Protein AF-A0A235F8M3-F1 (afdb_monomer_lite)

Foldseek 3Di:
DDDPVVVVVVVVVVVVPPPDDDDDDDDDVPVVVVVVVVVVVVVCCVDPVVVVVVVVCCVDPVNVVVVVPPCVVVVVVCCPCCVDPNNVVVVVVQCVPPVSVVVVCVVCVVVVVVVVVVLCVPPVSVVVVVVVCPPVVNVVVVVVVCVDPVNVVVVVVVVVVVCVDPVNVVVVVVVVVVVVVVVVVVVCVVVVPDDDDDDDDDDDDDDDD

pLDDT: mean 77.64, std 19.06, range [32.28, 97.44]

Sequence (209 aa):
MKKPWMLFLLFCSLLLSSSGCAQKEAQGSSQMDYEATKKMLVDILKTEDGKKAMMEVLSDEKMKQQLLMDSDVIKKTIEEQMLTEKGKKFWTELFKDPKFAAAYAKSMKKEHEKLMKDLMKDPDYQAAVMKIMQNPKMGEKLLELVNSQPVRKEMKKVMLETFESPIVKAQISEMLKKAAHEEIDEAVSKKGGGGGGEEQKAQESSTTQ

Organism: NCBI:txid2021314

InterPro domains:
  IPR041262 Spore germination GerD, central core domain [PF17898] (67-180)

Secondary structure (DSSP, 8-state):
---SHHHHHHHHHHHTTS--S-----SSHHHHHHHHHHHHHHHHHHSHHHHHHHHHHHHSHHHHHHHTT-HHHHHHHHHHHHHSHHHHHHHHHHTTSHHHHHHHHHHHHHHHHHHHHHHTT-HHHHHHHHHHHTSHHHHHHHHHHHTSHHHHHHHHHHHHHHHHSHHHHHHHHHHHHHHHHHHHHHHHHHHSSSS--------------

Radius of gyration: 61.31 Å; chains: 1; bounding box: 108×86×197 Å

Structure (mmCIF, N/CA/C/O backbone):
data_AF-A0A235F8M3-F1
#
_entry.id   AF-A0A235F8M3-F1
#
loop_
_atom_site.group_PDB
_atom_site.id
_atom_site.type_symbol
_atom_site.label_atom_id
_atom_site.label_alt_id
_atom_site.label_comp_id
_atom_site.label_asym_id
_atom_site.label_entity_id
_atom_site.label_seq_id
_atom_site.pdbx_PDB_ins_code
_atom_site.Cartn_x
_atom_site.Cartn_y
_atom_site.Cartn_z
_atom_site.occupancy
_atom_site.B_iso_or_equiv
_atom_site.auth_seq_id
_atom_site.auth_comp_id
_atom_site.auth_asym_id
_atom_site.auth_atom_id
_atom_site.pdbx_PDB_model_num
ATOM 1 N N . MET A 1 1 ? 29.570 26.310 -121.428 1.00 45.41 1 MET A N 1
ATOM 2 C CA . MET A 1 1 ? 30.922 25.846 -121.039 1.00 45.41 1 MET A CA 1
ATOM 3 C C . MET A 1 1 ? 30.856 25.422 -119.568 1.00 45.41 1 MET A C 1
ATOM 5 O O . MET A 1 1 ? 30.998 26.251 -118.693 1.00 45.41 1 MET A O 1
ATOM 9 N N . LYS A 1 2 ? 30.164 24.323 -119.244 1.00 52.81 2 LYS A N 1
ATOM 10 C CA . LYS A 1 2 ? 30.671 22.948 -119.041 1.00 52.81 2 LYS A CA 1
ATOM 11 C C . LYS A 1 2 ? 31.864 22.858 -118.060 1.00 52.81 2 LYS A C 1
ATOM 13 O O . LYS A 1 2 ? 32.990 23.092 -118.470 1.00 52.81 2 LYS A O 1
ATOM 18 N N . LYS A 1 3 ? 31.559 22.355 -116.847 1.00 63.03 3 LYS A N 1
ATOM 19 C CA . LYS A 1 3 ? 32.423 21.644 -115.868 1.00 63.03 3 LYS A CA 1
ATOM 20 C C . LYS A 1 3 ? 33.157 22.435 -114.752 1.00 63.03 3 LYS A C 1
ATOM 22 O O . LYS A 1 3 ? 34.375 22.351 -114.675 1.00 63.03 3 LYS A O 1
ATOM 27 N N . PRO A 1 4 ? 32.433 23.012 -113.771 1.00 55.31 4 PRO A N 1
ATOM 28 C CA . PRO A 1 4 ? 32.943 23.121 -112.392 1.00 55.31 4 PRO A CA 1
ATOM 29 C C . PRO A 1 4 ? 32.329 22.073 -111.436 1.00 55.31 4 PRO A C 1
ATOM 31 O O . PRO A 1 4 ? 32.954 21.682 -110.456 1.00 55.31 4 PRO A O 1
ATOM 34 N N . TRP A 1 5 ? 31.147 21.529 -111.761 1.00 59.38 5 TRP A N 1
ATOM 35 C CA . TRP A 1 5 ? 30.428 20.556 -110.917 1.00 59.38 5 TRP A CA 1
ATOM 36 C C . TRP A 1 5 ? 31.159 19.208 -110.780 1.00 59.38 5 TRP A C 1
ATOM 38 O O . TRP A 1 5 ? 31.116 18.565 -109.738 1.00 59.38 5 TRP A O 1
ATOM 48 N N . MET A 1 6 ? 31.883 18.786 -111.821 1.00 63.03 6 MET A N 1
ATOM 49 C CA . MET A 1 6 ? 32.589 17.497 -111.835 1.00 63.03 6 MET A CA 1
ATOM 50 C C . MET A 1 6 ? 33.888 17.521 -111.005 1.00 63.03 6 MET A C 1
ATOM 52 O O . MET A 1 6 ? 34.336 16.473 -110.556 1.00 63.03 6 MET A O 1
ATOM 56 N N . LEU A 1 7 ? 34.460 18.709 -110.757 1.00 63.22 7 LEU A N 1
ATOM 57 C CA . LEU A 1 7 ? 35.649 18.885 -109.913 1.00 63.22 7 LEU A CA 1
ATOM 58 C C . LEU A 1 7 ? 35.284 18.937 -108.419 1.00 63.22 7 LEU A C 1
ATOM 60 O O . LEU A 1 7 ? 36.017 18.412 -107.587 1.00 63.22 7 LEU A O 1
ATOM 64 N N . PHE A 1 8 ? 34.115 19.495 -108.087 1.00 66.06 8 PHE A N 1
ATOM 65 C CA . PHE A 1 8 ? 33.596 19.535 -106.715 1.00 66.06 8 PHE A CA 1
ATOM 66 C C . PHE A 1 8 ? 33.196 18.138 -106.202 1.00 66.06 8 PHE A C 1
ATOM 68 O O . PHE A 1 8 ? 33.447 17.794 -105.050 1.00 66.06 8 PHE A O 1
ATOM 75 N N . LEU A 1 9 ? 32.662 17.287 -107.085 1.00 64.75 9 LEU A N 1
ATOM 76 C CA . LEU A 1 9 ? 32.263 15.913 -106.754 1.00 64.75 9 LEU A CA 1
ATOM 77 C C . LEU A 1 9 ? 33.476 14.983 -106.537 1.00 64.75 9 LEU A C 1
ATOM 79 O O . LEU A 1 9 ? 33.433 14.094 -105.690 1.00 64.75 9 LEU A O 1
ATOM 83 N N . LEU A 1 10 ? 34.589 15.238 -107.235 1.00 67.12 10 LEU A N 1
ATOM 84 C CA . LEU A 1 10 ? 35.848 14.506 -107.056 1.00 67.12 10 LEU A CA 1
ATOM 85 C C . LEU A 1 10 ? 36.598 14.936 -105.779 1.00 67.12 10 LEU A C 1
ATOM 87 O O . LEU A 1 10 ? 37.241 14.111 -105.137 1.00 67.12 10 LEU A O 1
ATOM 91 N N . PHE A 1 11 ? 36.455 16.200 -105.363 1.00 69.00 11 PHE A N 1
ATOM 92 C CA . PHE A 1 11 ? 37.028 16.719 -104.115 1.00 69.00 11 PHE A CA 1
ATOM 93 C C . PHE A 1 11 ? 36.266 16.232 -102.865 1.00 69.00 11 PHE A C 1
ATOM 95 O O . PHE A 1 11 ? 36.889 15.867 -101.870 1.00 69.00 11 PHE A O 1
ATOM 102 N N . CYS A 1 12 ? 34.932 16.109 -102.931 1.00 62.94 12 CYS A N 1
ATOM 103 C CA . CYS A 1 12 ? 34.134 15.496 -101.858 1.00 62.94 12 CYS A CA 1
ATOM 104 C C . CYS A 1 12 ? 34.414 13.995 -101.670 1.00 62.94 12 CYS A C 1
ATOM 106 O O . CYS A 1 12 ? 34.367 13.510 -100.542 1.00 62.94 12 CYS A O 1
ATOM 108 N N . SER A 1 13 ? 34.746 13.260 -102.738 1.00 61.53 13 SER A N 1
ATOM 109 C CA . SER A 1 13 ? 35.100 11.837 -102.627 1.00 61.53 13 SER A CA 1
ATOM 110 C C . SER A 1 13 ? 36.476 11.609 -101.991 1.00 61.53 13 SER A C 1
ATOM 112 O O . SER A 1 13 ? 36.699 10.545 -101.421 1.00 61.53 13 SER A O 1
ATOM 114 N N . LEU A 1 14 ? 37.387 12.586 -102.064 1.00 58.88 14 LEU A N 1
ATOM 115 C CA . LEU A 1 14 ? 38.734 12.488 -101.491 1.00 58.88 14 LEU A CA 1
ATOM 116 C C . LEU A 1 14 ? 38.753 12.799 -99.980 1.00 58.88 14 LEU A C 1
ATOM 118 O O . LEU A 1 14 ? 39.591 12.272 -99.255 1.00 58.88 14 LEU A O 1
ATOM 122 N N . LEU A 1 15 ? 37.793 13.596 -99.493 1.00 58.59 15 LEU A N 1
ATOM 123 C CA . LEU A 1 15 ? 37.638 13.937 -98.070 1.00 58.59 15 LEU A CA 1
ATOM 124 C C . LEU A 1 15 ? 36.986 12.817 -97.236 1.00 58.59 15 LEU A C 1
ATOM 126 O O . LEU A 1 15 ? 37.167 12.785 -96.022 1.00 58.59 15 LEU A O 1
ATOM 130 N N . LEU A 1 16 ? 36.267 11.874 -97.861 1.00 58.03 16 LEU A N 1
ATOM 131 C CA . LEU A 1 16 ? 35.655 10.732 -97.160 1.00 58.03 16 LEU A CA 1
ATOM 132 C C . LEU A 1 16 ? 36.633 9.575 -96.881 1.00 58.03 16 LEU A C 1
ATOM 134 O O . LEU A 1 16 ? 36.331 8.709 -96.065 1.00 58.03 16 LEU A O 1
ATOM 138 N N . SER A 1 17 ? 37.803 9.542 -97.526 1.00 52.88 17 SER A N 1
ATOM 139 C CA . SER A 1 17 ? 38.769 8.439 -97.388 1.00 52.88 17 SER A CA 1
ATOM 140 C C . SER A 1 17 ? 39.835 8.659 -96.306 1.00 52.88 17 SER A C 1
ATOM 142 O O . SER A 1 17 ? 40.639 7.760 -96.070 1.00 52.88 17 SER A O 1
ATOM 144 N N . SER A 1 18 ? 39.850 9.812 -95.622 1.00 47.03 18 SER A N 1
ATOM 145 C CA . SER A 1 18 ? 40.831 10.129 -94.566 1.00 47.03 18 SER A CA 1
ATOM 146 C C . SER A 1 18 ? 40.314 9.977 -93.128 1.00 47.03 18 SER A C 1
ATOM 148 O O . SER A 1 18 ? 41.052 10.261 -92.190 1.00 47.03 18 SER A O 1
ATOM 150 N N . SER A 1 19 ? 39.091 9.481 -92.918 1.00 50.84 19 SER A N 1
ATOM 151 C CA . SER A 1 19 ? 38.598 9.058 -91.594 1.00 50.84 19 SER A CA 1
ATOM 152 C C . SER A 1 19 ? 38.672 7.538 -91.448 1.00 50.84 19 SER A C 1
ATOM 154 O O . SER A 1 19 ? 37.679 6.861 -91.205 1.00 50.84 19 SER A O 1
ATOM 156 N N . GLY A 1 20 ? 39.875 6.994 -91.624 1.00 45.06 20 GLY A N 1
ATOM 157 C CA . GLY A 1 20 ? 40.207 5.632 -91.228 1.00 45.06 20 GLY A CA 1
ATOM 158 C C . GLY A 1 20 ? 40.880 5.638 -89.862 1.00 45.06 20 GLY A C 1
ATOM 159 O O . GLY A 1 20 ? 42.085 5.849 -89.784 1.00 45.06 20 GLY A O 1
ATOM 160 N N . CYS A 1 21 ? 40.123 5.376 -88.795 1.00 44.78 21 CYS A N 1
ATOM 161 C CA . CYS A 1 21 ? 40.673 4.764 -87.587 1.00 44.78 21 CYS A CA 1
ATOM 162 C C . CYS A 1 21 ? 39.578 3.980 -86.843 1.00 44.78 21 CYS A C 1
ATOM 164 O O . CYS A 1 21 ? 38.618 4.556 -86.345 1.00 44.78 21 CYS A O 1
ATOM 166 N N . ALA A 1 22 ? 39.760 2.656 -86.812 1.00 39.69 22 ALA A N 1
ATOM 167 C CA . ALA A 1 22 ? 39.106 1.660 -85.959 1.00 39.69 22 ALA A CA 1
ATOM 168 C C . ALA A 1 22 ? 37.576 1.475 -86.070 1.00 39.69 22 ALA A C 1
ATOM 170 O O . ALA A 1 22 ? 36.813 1.831 -85.180 1.00 39.69 22 ALA A O 1
ATOM 171 N N . GLN A 1 23 ? 37.146 0.738 -87.099 1.00 47.50 23 GLN A 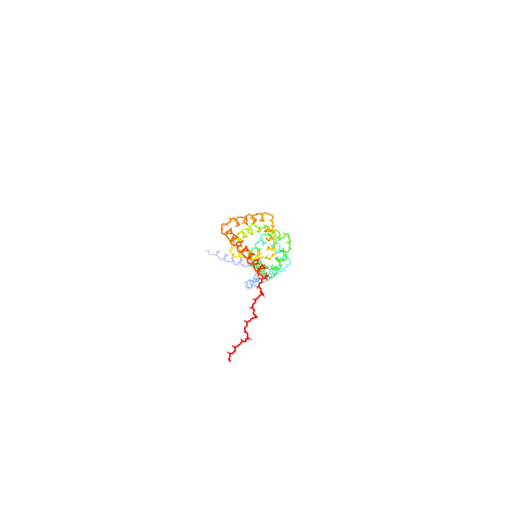N 1
ATOM 172 C CA . GLN A 1 23 ? 35.937 -0.086 -87.014 1.00 47.50 23 GLN A CA 1
ATOM 173 C C . GLN A 1 23 ? 36.329 -1.482 -86.507 1.00 47.50 23 GLN A C 1
ATOM 175 O O . GLN A 1 23 ? 36.675 -2.370 -87.286 1.00 47.50 23 GLN A O 1
ATOM 180 N N . LYS A 1 24 ? 36.291 -1.665 -85.187 1.00 45.06 24 LYS A N 1
ATOM 181 C CA . LYS A 1 24 ? 36.107 -2.970 -84.547 1.00 45.06 24 LYS A CA 1
ATOM 182 C C . LYS A 1 24 ? 35.302 -2.749 -83.269 1.00 45.06 24 LYS A C 1
ATOM 184 O O . LYS A 1 24 ? 35.704 -1.961 -82.426 1.00 45.06 24 LYS A O 1
ATOM 189 N N . GLU A 1 25 ? 34.192 -3.477 -83.186 1.00 43.03 25 GLU A N 1
ATOM 190 C CA . GLU A 1 25 ? 33.317 -3.646 -82.018 1.00 43.03 25 GLU A CA 1
ATOM 191 C C . GLU A 1 25 ? 32.296 -2.534 -81.747 1.00 43.03 25 GLU A C 1
ATOM 193 O O . GLU A 1 25 ? 32.458 -1.671 -80.896 1.00 43.03 25 GLU A O 1
ATOM 198 N N . ALA A 1 26 ? 31.162 -2.628 -82.441 1.00 45.12 26 ALA A N 1
ATOM 199 C CA . ALA A 1 26 ? 29.919 -1.981 -82.030 1.00 45.12 26 ALA A CA 1
ATOM 200 C C . ALA A 1 26 ? 28.712 -2.858 -82.398 1.00 45.12 26 ALA A C 1
ATOM 202 O O . ALA A 1 26 ? 27.829 -2.433 -83.132 1.00 45.12 26 ALA A O 1
ATOM 203 N N . GLN A 1 27 ? 28.692 -4.112 -81.929 1.00 42.16 27 GLN A N 1
ATOM 204 C CA . GLN A 1 27 ? 27.459 -4.909 -81.862 1.00 42.16 27 GLN A CA 1
ATOM 205 C C . GLN A 1 27 ? 27.661 -6.129 -80.941 1.00 42.16 27 GLN A C 1
ATOM 207 O O . GLN A 1 27 ? 27.929 -7.232 -81.402 1.00 42.16 27 GLN A O 1
ATOM 212 N N . GLY A 1 28 ? 27.602 -5.920 -79.618 1.00 47.53 28 GLY A N 1
ATOM 213 C CA . GLY A 1 28 ? 27.651 -7.014 -78.628 1.00 47.53 28 GLY A CA 1
ATOM 214 C C . GLY A 1 28 ? 28.206 -6.675 -77.236 1.00 47.53 28 GLY A C 1
ATOM 215 O O . GLY A 1 28 ? 28.056 -7.478 -76.320 1.00 47.53 28 GLY A O 1
ATOM 216 N N . SER A 1 29 ? 28.817 -5.503 -77.038 1.00 47.03 29 SER A N 1
ATOM 217 C CA . SER A 1 29 ? 29.552 -5.167 -75.804 1.00 47.03 29 SER A CA 1
ATOM 218 C C . SER A 1 29 ? 28.694 -4.623 -74.656 1.00 47.03 29 SER A C 1
ATOM 220 O O . SER A 1 29 ? 29.033 -4.836 -73.499 1.00 47.03 29 SER A O 1
ATOM 222 N N . SER A 1 30 ? 27.531 -4.020 -74.917 1.00 52.62 30 SER A N 1
ATOM 223 C CA . SER A 1 30 ? 26.757 -3.333 -73.865 1.00 52.62 30 SER A CA 1
ATOM 224 C C . SER A 1 30 ? 26.219 -4.250 -72.757 1.00 52.62 30 SER A C 1
ATOM 226 O O . SER A 1 30 ? 25.999 -3.793 -71.639 1.00 52.62 30 SER A O 1
ATOM 228 N N . GLN A 1 31 ? 26.007 -5.540 -73.040 1.00 51.50 31 GLN A N 1
ATOM 229 C CA . GLN A 1 31 ? 25.495 -6.505 -72.058 1.00 51.50 31 GLN A CA 1
ATOM 230 C C . GLN A 1 31 ? 26.616 -7.263 -71.326 1.00 51.50 31 GLN A C 1
ATOM 232 O O . GLN A 1 31 ? 26.459 -7.582 -70.148 1.00 51.50 31 GLN A O 1
ATOM 237 N N . MET A 1 32 ? 27.768 -7.484 -71.976 1.00 56.66 32 MET A N 1
ATOM 238 C CA . MET A 1 32 ? 28.971 -8.009 -71.310 1.00 56.66 32 MET A CA 1
ATOM 239 C C . MET A 1 32 ? 29.613 -6.962 -70.395 1.00 56.66 32 MET A C 1
ATOM 241 O O . MET A 1 32 ? 30.023 -7.302 -69.286 1.00 56.66 32 MET A O 1
ATOM 245 N N . ASP A 1 33 ? 29.618 -5.692 -70.804 1.00 65.69 33 ASP A N 1
ATOM 246 C CA . ASP A 1 33 ? 30.128 -4.592 -69.985 1.00 65.69 33 ASP A CA 1
ATOM 247 C C . ASP A 1 33 ? 29.238 -4.328 -68.771 1.00 65.69 33 ASP A C 1
ATOM 249 O O . ASP A 1 33 ? 29.746 -3.988 -67.705 1.00 65.69 33 ASP A O 1
ATOM 253 N N . TYR A 1 34 ? 27.923 -4.544 -68.876 1.00 77.25 34 TYR A N 1
ATOM 254 C CA . TYR A 1 34 ? 27.016 -4.379 -67.741 1.00 77.25 34 TYR A CA 1
ATOM 255 C C . TYR A 1 34 ? 27.247 -5.437 -66.655 1.00 77.25 34 TYR A C 1
ATOM 257 O O . TYR A 1 34 ? 27.365 -5.093 -65.481 1.00 77.25 34 TYR A O 1
ATOM 265 N N . GLU A 1 35 ? 27.371 -6.715 -67.027 1.00 79.56 35 GLU A N 1
ATOM 266 C CA . GLU A 1 35 ? 27.657 -7.788 -66.063 1.00 79.56 35 GLU A CA 1
ATOM 267 C C . GLU A 1 35 ? 29.079 -7.682 -65.486 1.00 79.56 35 GLU A C 1
ATOM 269 O O . GLU A 1 35 ? 29.272 -7.881 -64.285 1.00 79.56 35 GLU A O 1
ATOM 274 N N . ALA A 1 36 ? 30.069 -7.285 -66.294 1.00 82.69 36 ALA A N 1
ATOM 275 C CA . ALA A 1 36 ? 31.421 -7.005 -65.812 1.00 82.69 36 ALA A CA 1
ATOM 276 C C . ALA A 1 36 ? 31.453 -5.807 -64.845 1.00 82.69 36 ALA A C 1
ATOM 278 O O . ALA A 1 36 ? 32.055 -5.893 -63.774 1.00 82.69 36 ALA A O 1
ATOM 279 N N . THR A 1 37 ? 30.743 -4.723 -65.168 1.00 82.81 37 THR A N 1
ATOM 280 C CA . THR A 1 37 ? 30.622 -3.533 -64.310 1.00 82.81 37 THR A CA 1
ATOM 281 C C . THR A 1 37 ? 29.872 -3.855 -63.021 1.00 82.81 37 THR A C 1
ATOM 283 O O . THR A 1 37 ? 30.303 -3.463 -61.941 1.00 82.81 37 THR A O 1
ATOM 286 N N . LYS A 1 38 ? 28.791 -4.637 -63.090 1.00 87.94 38 LYS A N 1
ATOM 287 C CA . LYS A 1 38 ? 28.046 -5.110 -61.917 1.00 87.94 38 LYS A CA 1
ATOM 288 C C . LYS A 1 38 ? 28.921 -5.963 -61.007 1.00 87.94 38 LYS A C 1
ATOM 290 O O . LYS A 1 38 ? 28.908 -5.765 -59.795 1.00 87.94 38 LYS A O 1
ATOM 295 N N . LYS A 1 39 ? 29.699 -6.887 -61.575 1.00 85.81 39 LYS A N 1
ATOM 296 C CA . LYS A 1 39 ? 30.640 -7.715 -60.815 1.00 85.81 39 LYS A CA 1
ATOM 297 C C . LYS A 1 39 ? 31.722 -6.859 -60.157 1.00 85.81 39 LYS A C 1
ATOM 299 O O . LYS A 1 39 ? 31.952 -7.011 -58.965 1.00 85.81 39 LYS A O 1
ATOM 304 N N . MET A 1 40 ? 32.286 -5.898 -60.888 1.00 85.19 40 MET A N 1
ATOM 305 C CA . MET A 1 40 ? 33.246 -4.933 -60.347 1.00 85.19 40 MET A CA 1
ATOM 306 C C . MET A 1 40 ? 32.645 -4.104 -59.200 1.00 85.19 40 MET A C 1
ATOM 308 O O . MET A 1 40 ? 33.280 -3.971 -58.160 1.00 85.19 40 MET A O 1
ATOM 312 N N . LEU A 1 41 ? 31.414 -3.597 -59.335 1.00 84.12 41 LEU A N 1
ATOM 313 C CA . LEU A 1 41 ? 30.725 -2.857 -58.269 1.00 84.12 41 LEU A CA 1
ATOM 314 C C . LEU A 1 41 ? 30.473 -3.729 -57.033 1.00 84.12 41 LEU A C 1
ATOM 316 O O . LEU A 1 41 ? 30.696 -3.286 -55.910 1.00 84.12 41 LEU A O 1
ATOM 320 N N . VAL A 1 42 ? 30.026 -4.972 -57.224 1.00 86.38 42 VAL A N 1
ATOM 321 C CA . VAL A 1 42 ? 29.813 -5.923 -56.122 1.00 86.38 42 VAL A CA 1
ATOM 322 C C . VAL A 1 42 ? 31.130 -6.261 -55.427 1.00 86.38 42 VAL A C 1
ATOM 324 O O . VAL A 1 42 ? 31.156 -6.373 -54.202 1.00 86.38 42 VAL A O 1
ATOM 327 N N . ASP A 1 43 ? 32.218 -6.399 -56.181 1.00 89.56 43 ASP A N 1
ATOM 328 C CA . ASP A 1 43 ? 33.538 -6.674 -55.625 1.00 89.56 43 ASP A CA 1
ATOM 329 C C . ASP A 1 43 ? 34.074 -5.455 -54.855 1.00 89.56 43 ASP A C 1
ATOM 331 O O . ASP A 1 43 ? 34.555 -5.635 -53.740 1.00 89.56 43 ASP A O 1
ATOM 335 N N . ILE A 1 44 ? 33.878 -4.222 -55.352 1.00 85.06 44 ILE A N 1
ATOM 336 C CA . ILE A 1 44 ? 34.190 -2.967 -54.633 1.00 85.06 44 ILE A CA 1
ATOM 337 C C . ILE A 1 44 ? 33.388 -2.850 -53.332 1.00 85.06 44 ILE A C 1
ATOM 339 O O . ILE A 1 44 ? 33.949 -2.480 -52.308 1.00 85.06 44 ILE A O 1
ATOM 343 N N . LEU A 1 45 ? 32.099 -3.201 -53.323 1.00 84.69 45 LEU A N 1
ATOM 344 C CA . LEU A 1 45 ? 31.302 -3.196 -52.088 1.00 84.69 45 LEU A CA 1
ATOM 345 C C . LEU A 1 45 ? 31.781 -4.246 -51.073 1.00 84.69 45 LEU A C 1
ATOM 347 O O . LEU A 1 45 ? 31.619 -4.063 -49.867 1.00 84.69 45 LEU A O 1
ATOM 351 N N . LYS A 1 46 ? 32.368 -5.350 -51.545 1.00 88.06 46 LYS A N 1
ATOM 352 C CA . LYS A 1 46 ? 32.908 -6.420 -50.695 1.00 88.06 46 LYS A CA 1
ATOM 353 C C . LYS A 1 46 ? 34.339 -6.169 -50.224 1.00 88.06 46 LYS A C 1
ATOM 355 O O . LYS A 1 46 ? 34.760 -6.849 -49.283 1.00 88.06 46 LYS A O 1
ATOM 360 N N . THR A 1 47 ? 35.085 -5.255 -50.848 1.00 92.94 47 THR A N 1
ATOM 361 C CA . THR A 1 47 ? 36.442 -4.924 -50.400 1.00 92.94 47 THR A CA 1
ATOM 362 C C . THR A 1 47 ? 36.421 -4.244 -49.034 1.00 92.94 47 THR A C 1
ATOM 364 O O . THR A 1 47 ? 35.408 -3.709 -48.579 1.00 92.94 47 THR A O 1
ATOM 367 N N . GLU A 1 48 ? 37.569 -4.263 -48.361 1.00 87.38 48 GLU A N 1
ATOM 368 C CA . GLU A 1 48 ? 37.731 -3.614 -47.060 1.00 87.38 48 GLU A CA 1
ATOM 369 C C . GLU A 1 48 ? 37.482 -2.104 -47.131 1.00 87.38 48 GLU A C 1
ATOM 371 O O . GLU A 1 48 ? 36.924 -1.536 -46.195 1.00 87.38 48 GLU A O 1
ATOM 376 N N . ASP A 1 49 ? 37.807 -1.463 -48.254 1.00 84.94 49 ASP A N 1
ATOM 377 C CA . ASP A 1 49 ? 37.542 -0.038 -48.454 1.00 84.94 49 ASP A CA 1
ATOM 378 C C . ASP A 1 49 ? 36.048 0.237 -48.666 1.00 84.94 49 ASP A C 1
ATOM 380 O O . ASP A 1 49 ? 35.520 1.184 -48.085 1.00 84.94 49 ASP A O 1
ATOM 384 N N . GLY A 1 50 ? 35.332 -0.629 -49.397 1.00 84.56 50 GLY A N 1
ATOM 385 C CA . GLY A 1 50 ? 33.872 -0.556 -49.518 1.00 84.56 50 GLY A CA 1
ATOM 386 C C . GLY A 1 50 ? 33.168 -0.719 -48.170 1.00 84.56 50 GLY A C 1
ATOM 387 O O . GLY A 1 50 ? 32.314 0.092 -47.810 1.00 84.56 50 GLY A O 1
ATOM 388 N N . LYS A 1 51 ? 33.583 -1.708 -47.366 1.00 87.94 51 LYS A N 1
ATOM 389 C CA . LYS A 1 51 ? 33.065 -1.898 -46.001 1.00 87.94 51 LYS A CA 1
ATOM 390 C C . LYS A 1 51 ? 33.363 -0.702 -45.099 1.00 87.94 51 LYS A C 1
ATOM 392 O O . LYS A 1 51 ? 32.473 -0.275 -44.369 1.00 87.94 51 LYS A O 1
ATOM 397 N N . LYS A 1 52 ? 34.580 -0.147 -45.147 1.00 87.88 52 LYS A N 1
ATOM 398 C CA . LYS A 1 52 ? 34.963 1.040 -44.363 1.00 87.88 52 LYS A CA 1
ATOM 399 C C . LYS A 1 52 ? 34.151 2.267 -44.756 1.00 87.88 52 LYS A C 1
ATOM 401 O O . LYS A 1 52 ? 33.616 2.923 -43.871 1.00 87.88 52 LYS A O 1
ATOM 406 N N . ALA A 1 53 ? 33.990 2.528 -46.051 1.00 84.88 53 ALA A N 1
ATOM 407 C CA . ALA A 1 53 ? 33.178 3.637 -46.542 1.00 84.88 53 ALA A CA 1
ATOM 408 C C . ALA A 1 53 ? 31.710 3.493 -46.106 1.00 84.88 53 ALA A C 1
ATOM 410 O O . ALA A 1 53 ? 31.097 4.456 -45.651 1.00 84.88 53 ALA A O 1
ATOM 411 N N . MET A 1 54 ? 31.149 2.278 -46.157 1.00 83.19 54 MET A N 1
ATOM 412 C CA . MET A 1 54 ? 29.806 2.024 -45.627 1.00 83.19 54 MET A CA 1
ATOM 413 C C . MET A 1 54 ? 29.733 2.204 -44.107 1.00 83.19 54 MET A C 1
ATOM 415 O O . MET A 1 54 ? 28.766 2.777 -43.618 1.00 83.19 54 MET A O 1
ATOM 419 N N . MET A 1 55 ? 30.738 1.752 -43.351 1.00 81.75 55 MET A N 1
ATOM 420 C CA . MET A 1 55 ? 30.807 1.973 -41.903 1.00 81.75 55 MET A CA 1
ATOM 421 C C . MET A 1 55 ? 30.920 3.455 -41.547 1.00 81.75 55 MET A C 1
ATOM 423 O O . MET A 1 55 ? 30.334 3.867 -40.554 1.00 81.75 55 MET A O 1
ATOM 427 N N . GLU A 1 56 ? 31.632 4.254 -42.337 1.00 84.31 56 GLU A N 1
ATOM 428 C CA . GLU A 1 56 ? 31.765 5.700 -42.148 1.00 84.31 56 GLU A CA 1
ATOM 429 C C . GLU A 1 56 ? 30.432 6.414 -42.401 1.00 84.31 56 GLU A C 1
ATOM 431 O O . GLU A 1 56 ? 29.970 7.179 -41.556 1.00 84.31 56 GLU A O 1
ATOM 436 N N . VAL A 1 57 ? 29.739 6.060 -43.487 1.00 83.38 57 VAL A N 1
ATOM 437 C CA . VAL A 1 57 ? 28.395 6.576 -43.789 1.00 83.38 57 VAL A CA 1
ATOM 438 C C . VAL A 1 57 ? 27.372 6.138 -42.738 1.00 83.38 57 VAL A C 1
ATOM 440 O O . VAL A 1 57 ? 26.567 6.948 -42.298 1.00 83.38 57 VAL A O 1
ATOM 443 N N . LEU A 1 58 ? 27.410 4.883 -42.279 1.00 79.00 58 LEU A N 1
ATOM 444 C CA . LEU A 1 58 ? 26.565 4.399 -41.178 1.00 79.00 58 LEU A CA 1
ATOM 445 C C . LEU A 1 58 ? 26.977 4.969 -39.817 1.00 79.00 58 LEU A C 1
ATOM 447 O O . LEU A 1 58 ? 26.214 4.871 -38.858 1.00 79.00 58 LEU A O 1
ATOM 451 N N . SER A 1 59 ? 28.183 5.525 -39.701 1.00 82.44 59 SER A N 1
ATOM 452 C CA . SER A 1 59 ? 28.654 6.179 -38.483 1.00 82.44 59 SER A CA 1
ATOM 453 C C . SER A 1 59 ? 28.176 7.620 -38.370 1.00 82.44 59 SER A C 1
ATOM 455 O O . SER A 1 59 ? 28.137 8.128 -37.245 1.00 82.44 59 SER A O 1
ATOM 457 N N . ASP A 1 60 ? 27.767 8.230 -39.484 1.00 88.38 60 ASP A N 1
ATOM 458 C CA . ASP A 1 60 ? 27.149 9.550 -39.523 1.00 88.38 60 ASP A CA 1
ATOM 459 C C . ASP A 1 60 ? 25.850 9.578 -38.700 1.00 88.38 60 ASP A C 1
ATOM 461 O O . ASP A 1 60 ? 24.993 8.696 -38.803 1.00 88.38 60 ASP A O 1
ATOM 465 N N . GLU A 1 61 ? 25.700 10.601 -37.858 1.00 77.00 61 GLU A N 1
ATOM 466 C CA . GLU A 1 61 ? 24.564 10.728 -36.941 1.00 77.00 61 GLU A CA 1
ATOM 467 C C . GLU A 1 61 ? 23.215 10.788 -37.663 1.00 77.00 61 GLU A C 1
ATOM 469 O O . GLU A 1 61 ? 22.242 10.207 -37.178 1.00 77.00 61 GLU A O 1
ATOM 474 N N . LYS A 1 62 ? 23.139 11.435 -38.834 1.00 77.00 62 LYS A N 1
ATOM 475 C CA . LYS A 1 62 ? 21.883 11.536 -39.590 1.00 77.00 62 LYS A CA 1
ATOM 476 C C . LYS A 1 62 ? 21.496 10.188 -40.183 1.00 77.00 62 LYS A C 1
ATOM 478 O O . LYS A 1 62 ? 20.322 9.824 -40.166 1.00 77.00 62 LYS A O 1
ATOM 483 N N . MET A 1 63 ? 22.479 9.423 -40.655 1.00 77.88 63 MET A N 1
ATOM 484 C CA . MET A 1 63 ? 22.251 8.072 -41.169 1.00 77.88 63 MET A CA 1
ATOM 485 C C . MET A 1 63 ? 21.874 7.090 -40.058 1.00 77.88 63 MET A C 1
ATOM 487 O O . MET A 1 63 ? 20.942 6.305 -40.238 1.00 77.88 63 MET A O 1
ATOM 491 N N . LYS A 1 64 ? 22.522 7.171 -38.887 1.00 75.12 64 LYS A N 1
ATOM 492 C CA . LYS A 1 64 ? 22.123 6.402 -37.696 1.00 75.12 64 LYS A CA 1
ATOM 493 C C . LYS A 1 64 ? 20.693 6.709 -37.293 1.00 75.12 64 LYS A C 1
ATOM 495 O O . LYS A 1 64 ? 19.930 5.782 -37.064 1.00 75.12 64 LYS A O 1
ATOM 500 N N . GLN A 1 65 ? 20.318 7.984 -37.229 1.00 73.56 65 GLN A N 1
ATOM 501 C CA . GLN A 1 65 ? 18.955 8.379 -36.884 1.00 73.56 65 GLN A CA 1
ATOM 502 C C . GLN A 1 65 ? 17.940 7.829 -37.888 1.00 73.56 65 GLN A C 1
ATOM 504 O O . GLN A 1 65 ? 16.957 7.239 -37.464 1.00 73.56 65 GLN A O 1
ATOM 509 N N . GLN A 1 66 ? 18.197 7.928 -39.195 1.00 71.56 66 GLN A N 1
ATOM 510 C CA . GLN A 1 66 ? 17.296 7.399 -40.225 1.00 71.56 66 GLN A CA 1
ATOM 511 C C . GLN A 1 66 ? 17.145 5.867 -40.150 1.00 71.56 66 GLN A C 1
ATOM 513 O O . GLN A 1 66 ? 16.045 5.351 -40.321 1.00 71.56 66 GLN A O 1
ATOM 518 N N . LEU A 1 67 ? 18.227 5.136 -39.857 1.00 71.69 67 LEU A N 1
ATOM 519 C CA . LEU A 1 67 ? 18.204 3.676 -39.702 1.00 71.69 67 LEU A CA 1
ATOM 520 C C . LEU A 1 67 ? 17.521 3.239 -38.394 1.00 71.69 67 LEU A C 1
ATOM 522 O O . LEU A 1 67 ? 16.776 2.265 -38.372 1.00 71.69 67 LEU A O 1
ATOM 526 N N . LEU A 1 68 ? 17.747 3.984 -37.308 1.00 69.81 68 LEU A N 1
ATOM 527 C CA . LEU A 1 68 ? 17.088 3.801 -36.010 1.00 69.81 68 LEU A CA 1
ATOM 528 C C . LEU A 1 68 ? 15.634 4.301 -36.002 1.00 69.81 68 LEU A C 1
ATOM 530 O O . LEU A 1 68 ? 14.955 4.177 -34.990 1.00 69.81 68 LEU A O 1
ATOM 534 N N . MET A 1 69 ? 15.148 4.892 -37.090 1.00 64.81 69 MET A N 1
ATOM 535 C CA . MET A 1 69 ? 13.751 5.304 -37.243 1.00 64.81 69 MET A CA 1
ATOM 536 C C . MET A 1 69 ? 12.902 4.240 -37.941 1.00 64.81 69 MET A C 1
ATOM 538 O O . MET A 1 69 ? 11.710 4.473 -38.132 1.00 64.81 69 MET A O 1
ATOM 542 N N . ASP A 1 70 ? 13.468 3.072 -38.281 1.00 70.56 70 ASP A N 1
ATOM 543 C CA . ASP A 1 70 ? 12.685 1.913 -38.721 1.00 70.56 70 ASP A CA 1
ATOM 544 C C . ASP A 1 70 ? 11.863 1.372 -37.532 1.00 70.56 70 ASP A C 1
ATOM 546 O O . ASP A 1 70 ? 12.265 0.482 -36.769 1.00 70.56 70 ASP A O 1
ATOM 550 N N . SER A 1 71 ? 10.728 2.037 -37.302 1.00 63.44 71 SER A N 1
ATOM 551 C CA . SER A 1 71 ? 9.935 1.960 -36.078 1.00 63.44 71 SER A CA 1
ATOM 552 C C . SER A 1 71 ? 9.365 0.576 -35.842 1.00 63.44 71 SER A C 1
ATOM 554 O O . SER A 1 71 ? 9.169 0.197 -34.692 1.00 63.44 71 SER A O 1
ATOM 556 N N . ASP A 1 72 ? 9.114 -0.182 -36.905 1.00 75.94 72 ASP A N 1
ATOM 557 C CA . ASP A 1 72 ? 8.436 -1.469 -36.814 1.00 75.94 72 ASP A CA 1
ATOM 558 C C . ASP A 1 72 ? 9.370 -2.552 -36.278 1.00 75.94 72 ASP A C 1
ATOM 560 O O . ASP A 1 72 ? 8.980 -3.323 -35.400 1.00 75.94 72 ASP A O 1
ATOM 564 N N . VAL A 1 73 ? 10.632 -2.567 -36.717 1.00 79.94 73 VAL A N 1
ATOM 565 C CA . VAL A 1 73 ? 11.640 -3.503 -36.198 1.00 79.94 73 VAL A CA 1
ATOM 566 C C . VAL A 1 73 ? 11.977 -3.174 -34.747 1.00 79.94 73 VAL A C 1
ATOM 568 O O . VAL A 1 73 ? 12.055 -4.079 -33.915 1.00 79.94 73 VAL A O 1
ATOM 571 N N . ILE A 1 74 ? 12.122 -1.890 -34.406 1.00 77.12 74 ILE A N 1
ATOM 572 C CA . ILE A 1 74 ? 12.425 -1.463 -33.032 1.00 77.12 74 ILE A CA 1
ATOM 573 C C . ILE A 1 74 ? 11.247 -1.734 -32.105 1.00 77.12 74 ILE A C 1
ATOM 575 O O . ILE A 1 74 ? 11.438 -2.318 -31.041 1.00 77.12 74 ILE A O 1
ATOM 579 N N . LYS A 1 75 ? 10.026 -1.375 -32.510 1.00 76.88 75 LYS A N 1
ATOM 580 C CA . LYS A 1 75 ? 8.814 -1.634 -31.732 1.00 76.88 75 LYS A CA 1
ATOM 581 C C . LYS A 1 75 ? 8.628 -3.126 -31.498 1.00 76.88 75 LYS A C 1
ATOM 583 O O . LYS A 1 75 ? 8.467 -3.530 -30.352 1.00 76.88 75 LYS A O 1
ATOM 588 N N . LYS A 1 76 ? 8.749 -3.944 -32.547 1.00 81.62 76 LYS A N 1
ATOM 589 C CA . LYS A 1 76 ? 8.656 -5.403 -32.437 1.00 81.62 76 LYS A CA 1
ATOM 590 C C . LYS A 1 76 ? 9.750 -5.974 -31.537 1.00 81.62 76 LYS A C 1
ATOM 592 O O . LYS A 1 76 ? 9.462 -6.812 -30.694 1.00 81.62 76 LYS A O 1
ATOM 597 N N . THR A 1 77 ? 10.980 -5.474 -31.641 1.00 81.38 77 THR A N 1
ATOM 598 C CA . THR A 1 77 ? 12.088 -5.913 -30.778 1.00 81.38 77 THR A CA 1
ATOM 599 C C . THR A 1 77 ? 11.853 -5.528 -29.319 1.00 81.38 77 THR A C 1
ATOM 601 O O . THR A 1 77 ? 12.100 -6.339 -28.432 1.00 81.38 77 THR A O 1
ATOM 604 N N . ILE A 1 78 ? 11.359 -4.319 -29.041 1.00 77.19 78 ILE A N 1
ATOM 605 C CA . ILE A 1 78 ? 11.024 -3.887 -27.679 1.00 77.19 78 ILE A CA 1
ATOM 606 C C . ILE A 1 78 ? 9.874 -4.736 -27.139 1.00 77.19 78 ILE A C 1
ATOM 608 O O . ILE A 1 78 ? 9.997 -5.288 -26.052 1.00 77.19 78 ILE A O 1
ATOM 612 N N . GLU A 1 79 ? 8.789 -4.901 -27.893 1.00 73.81 79 GLU A N 1
ATOM 613 C CA . GLU A 1 79 ? 7.654 -5.737 -27.494 1.00 73.81 79 GLU A CA 1
ATOM 614 C C . GLU A 1 79 ? 8.101 -7.177 -27.212 1.00 73.81 79 GLU A C 1
ATOM 616 O O . GLU A 1 79 ? 7.805 -7.714 -26.147 1.00 73.81 79 GLU A O 1
ATOM 621 N N . GLU A 1 80 ? 8.902 -7.784 -28.087 1.00 78.19 80 GLU A N 1
ATOM 622 C CA . GLU A 1 80 ? 9.427 -9.134 -27.888 1.00 78.19 80 GLU A CA 1
ATOM 623 C C . GLU A 1 80 ? 10.376 -9.212 -26.683 1.00 78.19 80 GLU A C 1
ATOM 625 O O . GLU A 1 80 ? 10.230 -10.087 -25.831 1.00 78.19 80 GLU A O 1
ATOM 630 N N . GLN A 1 81 ? 11.331 -8.295 -26.529 1.00 81.19 81 GLN A N 1
ATOM 631 C CA . GLN A 1 81 ? 12.258 -8.345 -25.392 1.00 81.19 81 GLN A CA 1
ATOM 632 C C . GLN A 1 81 ? 11.569 -8.040 -24.059 1.00 81.19 81 GLN A C 1
ATOM 634 O O . GLN A 1 81 ? 11.952 -8.611 -23.042 1.00 81.19 81 GLN A O 1
ATOM 639 N N . MET A 1 82 ? 10.541 -7.190 -24.047 1.00 76.62 82 MET A N 1
ATOM 640 C CA . MET A 1 82 ? 9.837 -6.797 -22.827 1.00 76.62 82 MET A CA 1
ATOM 641 C C . MET A 1 82 ? 8.728 -7.771 -22.418 1.00 76.62 82 MET A C 1
ATOM 643 O O . MET A 1 82 ? 8.515 -7.959 -21.220 1.00 76.62 82 MET A O 1
ATOM 647 N N . LEU A 1 83 ? 8.045 -8.406 -23.377 1.00 79.75 83 LEU A N 1
ATOM 648 C CA . LEU A 1 83 ? 6.940 -9.340 -23.115 1.00 79.75 83 LEU A CA 1
ATOM 649 C C . LEU A 1 83 ? 7.392 -10.802 -23.002 1.00 79.75 83 LEU A C 1
ATOM 651 O O . LEU A 1 83 ? 6.636 -11.647 -22.518 1.00 79.75 83 LEU A O 1
ATOM 655 N N . THR A 1 84 ? 8.621 -11.122 -23.412 1.00 86.00 84 THR A N 1
ATOM 656 C CA . THR A 1 84 ? 9.185 -12.464 -23.218 1.00 86.00 84 THR A CA 1
ATOM 657 C C . THR A 1 84 ? 9.584 -12.723 -21.767 1.00 86.00 84 THR A C 1
ATOM 659 O O . THR A 1 84 ? 9.746 -11.823 -20.941 1.00 86.00 84 THR A O 1
ATOM 662 N N . GLU A 1 85 ? 9.835 -13.994 -21.458 1.00 84.56 85 GLU A N 1
ATOM 663 C CA . GLU A 1 85 ? 10.395 -14.421 -20.172 1.00 84.56 85 GLU A CA 1
ATOM 664 C C . GLU A 1 85 ? 11.714 -13.712 -19.821 1.00 84.56 85 GLU A C 1
ATOM 666 O O . GLU A 1 85 ? 12.017 -13.514 -18.645 1.00 84.56 85 GLU A O 1
ATOM 671 N N . LYS A 1 86 ? 12.492 -13.277 -20.823 1.00 83.00 86 LYS A N 1
ATOM 672 C CA . LYS A 1 86 ? 13.697 -12.465 -20.600 1.00 83.00 86 LYS A CA 1
ATOM 673 C C . LYS A 1 86 ? 13.348 -11.085 -20.039 1.00 83.00 86 LYS A C 1
ATOM 675 O O . LYS A 1 86 ? 13.964 -10.680 -19.058 1.00 83.00 86 LYS A O 1
ATOM 680 N N . GLY A 1 87 ? 12.334 -10.415 -20.585 1.00 84.81 87 GLY A N 1
ATOM 681 C CA . GLY A 1 87 ? 11.819 -9.142 -20.074 1.00 84.81 87 GLY A CA 1
ATOM 682 C C . GLY A 1 87 ? 11.246 -9.256 -18.665 1.00 84.81 87 GLY A C 1
ATOM 683 O O . GLY A 1 87 ? 11.582 -8.454 -17.795 1.00 84.81 87 GLY A O 1
ATOM 684 N N . LYS A 1 88 ? 10.460 -10.306 -18.389 1.00 87.25 88 LYS A N 1
ATOM 685 C CA . LYS A 1 88 ? 9.961 -10.584 -17.028 1.00 87.25 88 LYS A CA 1
ATOM 686 C C . LYS A 1 88 ? 11.103 -10.767 -16.030 1.00 87.25 88 LYS A C 1
ATOM 688 O O . LYS A 1 88 ? 11.063 -10.187 -14.944 1.00 87.25 88 LYS A O 1
ATOM 693 N N . LYS A 1 89 ? 12.135 -11.537 -16.395 1.00 90.62 89 LYS A N 1
ATOM 694 C CA . LYS A 1 89 ? 13.339 -11.711 -15.567 1.00 90.62 89 LYS A CA 1
ATOM 695 C C . LYS A 1 89 ? 14.083 -10.394 -15.373 1.00 90.62 89 LYS A C 1
ATOM 697 O O . LYS A 1 89 ? 14.435 -10.084 -14.242 1.00 90.62 89 LYS A O 1
ATOM 702 N N . PHE A 1 90 ? 14.259 -9.605 -16.432 1.00 89.44 90 PHE A N 1
ATOM 703 C CA . PHE A 1 90 ? 14.885 -8.284 -16.355 1.00 89.44 90 PHE A CA 1
ATOM 704 C C . PHE A 1 90 ? 14.172 -7.383 -15.343 1.00 89.44 90 PHE A C 1
ATOM 706 O O . PHE A 1 90 ? 14.811 -6.884 -14.422 1.00 89.44 90 PHE A O 1
ATOM 713 N N . TRP A 1 91 ? 12.846 -7.244 -15.449 1.00 90.06 91 TRP A N 1
ATOM 714 C CA . TRP A 1 91 ? 12.065 -6.468 -14.485 1.00 90.06 91 TRP A CA 1
ATOM 715 C C . TRP A 1 91 ? 12.156 -7.041 -13.076 1.00 90.06 91 TRP A C 1
ATOM 717 O O . TRP A 1 91 ? 12.347 -6.288 -12.129 1.00 90.06 91 TRP A O 1
ATOM 727 N N . THR A 1 92 ? 12.062 -8.361 -12.927 1.00 90.75 92 THR A N 1
ATOM 728 C CA . THR A 1 92 ? 12.146 -9.015 -11.615 1.00 90.75 92 THR A CA 1
ATOM 729 C C . THR A 1 92 ? 13.480 -8.729 -10.929 1.00 90.75 92 THR A C 1
ATOM 731 O O . THR A 1 92 ? 13.488 -8.410 -9.745 1.00 90.75 92 THR A O 1
ATOM 734 N N . GLU A 1 93 ? 14.603 -8.805 -11.649 1.00 93.31 93 GLU A N 1
ATOM 735 C CA . GLU A 1 93 ? 15.916 -8.454 -11.098 1.00 93.31 93 GLU A CA 1
ATOM 736 C C . GLU A 1 93 ? 16.039 -6.950 -10.828 1.00 93.31 93 GLU A C 1
ATOM 738 O O . GLU A 1 93 ? 16.550 -6.551 -9.785 1.00 93.31 93 GLU A O 1
ATOM 743 N N . LEU A 1 94 ? 15.513 -6.105 -11.715 1.00 92.44 94 LEU A N 1
ATOM 744 C CA . LEU A 1 94 ? 15.577 -4.654 -11.560 1.00 92.44 94 LEU A CA 1
ATOM 745 C C . LEU A 1 94 ? 14.759 -4.160 -10.354 1.00 92.44 94 LEU A C 1
ATOM 747 O O . LEU A 1 94 ? 15.203 -3.280 -9.624 1.00 92.44 94 LEU A O 1
ATOM 751 N N . PHE A 1 95 ? 13.602 -4.768 -10.082 1.00 93.94 95 PHE A N 1
ATOM 752 C CA . PHE A 1 95 ? 12.793 -4.468 -8.895 1.00 93.94 95 PHE A CA 1
ATOM 753 C C . PHE A 1 95 ? 13.433 -4.935 -7.579 1.00 93.94 95 PHE A C 1
ATOM 755 O O . PHE A 1 95 ? 13.013 -4.470 -6.518 1.00 93.94 95 PHE A O 1
ATOM 762 N N . LYS A 1 96 ? 14.456 -5.803 -7.614 1.00 95.25 96 LYS A N 1
ATOM 763 C CA . LYS A 1 96 ? 15.255 -6.130 -6.421 1.00 95.25 96 LYS A CA 1
ATOM 764 C C . LYS A 1 96 ? 16.249 -5.028 -6.063 1.00 95.25 96 LYS A C 1
ATOM 766 O O . LYS A 1 96 ? 16.680 -4.989 -4.914 1.00 95.25 96 LYS A O 1
ATOM 771 N N . ASP A 1 97 ? 16.614 -4.143 -6.997 1.00 96.25 97 ASP A N 1
ATOM 772 C CA . ASP A 1 97 ? 17.451 -2.982 -6.686 1.00 96.25 97 ASP A CA 1
ATOM 773 C C . ASP A 1 97 ? 16.636 -1.958 -5.871 1.00 96.25 97 ASP A C 1
ATOM 775 O O . ASP A 1 97 ? 15.683 -1.364 -6.393 1.00 96.25 97 ASP A O 1
ATOM 779 N N . PRO A 1 98 ? 17.015 -1.678 -4.608 1.00 94.06 98 PRO A N 1
ATOM 780 C CA . PRO A 1 98 ? 16.301 -0.724 -3.768 1.00 94.06 98 PRO A CA 1
ATOM 781 C C . PRO A 1 98 ? 16.272 0.692 -4.347 1.00 94.06 98 PRO A C 1
ATOM 783 O O . PRO A 1 98 ? 15.308 1.421 -4.115 1.00 94.06 98 PRO A O 1
ATOM 786 N N . LYS A 1 99 ? 17.304 1.110 -5.094 1.00 94.88 99 LYS A N 1
ATOM 787 C CA . LYS A 1 99 ? 17.340 2.450 -5.701 1.00 94.88 99 LYS A CA 1
ATOM 788 C C . LYS A 1 99 ? 16.297 2.566 -6.801 1.00 94.88 99 LYS A C 1
ATOM 790 O O . LYS A 1 99 ? 15.549 3.546 -6.827 1.00 94.88 99 LYS A O 1
ATOM 795 N N . PHE A 1 100 ? 16.228 1.555 -7.664 1.00 95.44 100 PHE A N 1
ATOM 796 C CA . PHE A 1 100 ? 15.227 1.484 -8.716 1.00 95.44 100 PHE A CA 1
ATOM 797 C C . PHE A 1 100 ? 13.814 1.392 -8.129 1.00 95.44 100 PHE A C 1
ATOM 799 O O . PHE A 1 100 ? 12.965 2.225 -8.445 1.00 95.44 100 PHE A O 1
ATOM 806 N N . ALA A 1 101 ? 13.579 0.452 -7.208 1.00 94.88 101 ALA A N 1
ATOM 807 C CA . ALA A 1 101 ? 12.281 0.272 -6.565 1.00 94.88 101 ALA A CA 1
ATOM 808 C C . ALA A 1 101 ? 11.818 1.542 -5.830 1.00 94.88 101 ALA A C 1
ATOM 810 O O . ALA A 1 101 ? 10.654 1.923 -5.931 1.00 94.88 101 ALA A O 1
ATOM 811 N N . ALA A 1 102 ? 12.723 2.249 -5.144 1.00 94.31 102 ALA A N 1
ATOM 812 C CA . ALA A 1 102 ? 12.398 3.506 -4.476 1.00 94.31 102 ALA A CA 1
ATOM 813 C C . ALA A 1 102 ? 12.072 4.631 -5.466 1.00 94.31 102 ALA A C 1
ATOM 815 O O . ALA A 1 102 ? 11.140 5.399 -5.225 1.00 94.31 102 ALA A O 1
ATOM 816 N N . ALA A 1 103 ? 12.818 4.754 -6.567 1.00 95.75 103 ALA A N 1
ATOM 817 C CA . ALA A 1 103 ? 12.530 5.742 -7.604 1.00 95.75 103 ALA A CA 1
ATOM 818 C C . ALA A 1 103 ? 11.172 5.468 -8.271 1.00 95.75 103 ALA A C 1
ATOM 820 O O . ALA A 1 103 ? 10.365 6.387 -8.412 1.00 95.75 103 ALA A O 1
ATOM 821 N N . TYR A 1 104 ? 10.890 4.202 -8.586 1.00 94.38 104 TYR A N 1
ATOM 822 C CA . TYR A 1 104 ? 9.614 3.758 -9.141 1.00 94.38 104 TYR A CA 1
ATOM 823 C C . TYR A 1 104 ? 8.446 3.985 -8.169 1.00 94.38 104 TYR A C 1
ATOM 825 O O . TYR A 1 104 ? 7.423 4.560 -8.527 1.00 94.38 104 TYR A O 1
ATOM 833 N N . ALA A 1 105 ? 8.598 3.614 -6.896 1.00 94.19 105 ALA A N 1
ATOM 834 C CA . ALA A 1 105 ? 7.570 3.860 -5.887 1.00 94.19 105 ALA A CA 1
ATOM 835 C C . ALA A 1 105 ? 7.309 5.365 -5.692 1.00 94.19 105 ALA A C 1
ATOM 837 O O . ALA A 1 105 ? 6.163 5.785 -5.534 1.00 94.19 105 ALA A O 1
ATOM 838 N N . LYS A 1 106 ? 8.359 6.198 -5.737 1.00 96.00 106 LYS A N 1
ATOM 839 C CA . LYS A 1 106 ? 8.229 7.659 -5.646 1.00 96.00 106 LYS A CA 1
ATOM 840 C C . LYS A 1 106 ? 7.484 8.248 -6.838 1.00 96.00 106 LYS A C 1
ATOM 842 O O . LYS A 1 106 ? 6.630 9.104 -6.618 1.00 96.00 106 LYS A O 1
ATOM 847 N N . SER A 1 107 ? 7.772 7.804 -8.063 1.00 96.31 107 SER A N 1
ATOM 848 C CA . SER A 1 107 ? 7.060 8.295 -9.249 1.00 96.31 107 SER A CA 1
ATOM 849 C C . SER A 1 107 ? 5.581 7.898 -9.224 1.00 96.31 107 SER A C 1
ATOM 851 O O . SER A 1 107 ? 4.725 8.701 -9.587 1.00 96.31 107 SER A O 1
ATOM 853 N N . MET A 1 108 ? 5.269 6.709 -8.700 1.00 95.06 108 MET A N 1
ATOM 854 C CA . MET A 1 108 ? 3.900 6.196 -8.603 1.00 95.06 108 MET A CA 1
ATOM 855 C C . MET A 1 108 ? 3.118 6.706 -7.387 1.00 95.06 108 MET A C 1
ATOM 857 O O . MET A 1 108 ? 1.910 6.491 -7.318 1.00 95.06 108 MET A O 1
ATOM 861 N N . LYS A 1 109 ? 3.758 7.396 -6.433 1.00 94.38 109 LYS A N 1
ATOM 862 C CA . LYS A 1 109 ? 3.156 7.751 -5.135 1.00 94.38 109 LYS A CA 1
ATOM 863 C C . LYS A 1 109 ? 1.792 8.431 -5.266 1.00 94.38 109 LYS A C 1
ATOM 865 O O . LYS A 1 109 ? 0.863 8.057 -4.560 1.00 94.38 109 LYS A O 1
ATOM 870 N N . LYS A 1 110 ? 1.672 9.420 -6.157 1.00 96.75 110 LYS A N 1
ATOM 871 C CA . LYS A 1 110 ? 0.447 10.219 -6.312 1.00 96.75 110 LYS A CA 1
ATOM 872 C C . LYS A 1 110 ? -0.726 9.377 -6.821 1.00 96.75 110 LYS A C 1
ATOM 874 O O . LYS A 1 110 ? -1.800 9.408 -6.227 1.00 96.75 110 LYS A O 1
ATOM 879 N N . GLU A 1 111 ? -0.510 8.616 -7.890 1.00 95.81 111 GLU A N 1
ATOM 880 C CA . GLU A 1 111 ? -1.550 7.757 -8.465 1.00 95.81 111 GLU A CA 1
ATOM 881 C C . GLU A 1 111 ? -1.871 6.578 -7.545 1.00 95.81 111 GLU A C 1
ATOM 883 O O . GLU A 1 111 ? -3.032 6.214 -7.393 1.00 95.81 111 GLU A O 1
ATOM 888 N N . HIS A 1 112 ? -0.868 6.033 -6.852 1.00 94.62 112 HIS A N 1
ATOM 889 C CA . HIS A 1 112 ? -1.075 4.977 -5.868 1.00 94.62 112 HIS A CA 1
ATOM 890 C C . HIS A 1 112 ? -1.891 5.463 -4.660 1.00 94.62 112 HIS A C 1
ATOM 892 O O . HIS A 1 112 ? -2.806 4.777 -4.220 1.00 94.62 112 HIS A O 1
ATOM 898 N N . GLU A 1 113 ? -1.621 6.667 -4.146 1.00 96.62 113 GLU A N 1
ATOM 899 C CA . GLU A 1 113 ? -2.418 7.272 -3.072 1.00 96.62 113 GLU A CA 1
ATOM 900 C C . GLU A 1 113 ? -3.866 7.509 -3.510 1.00 96.62 113 GLU A C 1
ATOM 902 O O . GLU A 1 113 ? -4.798 7.225 -2.756 1.00 96.62 113 GLU A O 1
ATOM 907 N N . LYS A 1 114 ? -4.060 8.007 -4.736 1.00 97.06 114 LYS A N 1
ATOM 908 C CA . LYS A 1 114 ? -5.390 8.199 -5.314 1.00 97.06 114 LYS A CA 1
ATOM 909 C C . LYS A 1 114 ? -6.136 6.869 -5.431 1.00 97.06 114 LYS A C 1
ATOM 911 O O . LYS A 1 114 ? -7.247 6.767 -4.923 1.00 97.06 114 LYS A O 1
ATOM 916 N N . LEU A 1 115 ? -5.493 5.846 -5.996 1.00 96.50 115 LEU A N 1
ATOM 917 C CA . LEU A 1 115 ? -6.046 4.497 -6.096 1.00 96.50 115 LEU A CA 1
ATOM 918 C C . LEU A 1 115 ? -6.459 3.961 -4.723 1.00 96.50 115 LEU A C 1
ATOM 920 O O . LEU A 1 115 ? -7.579 3.494 -4.569 1.00 96.50 115 LEU A O 1
ATOM 924 N N . MET A 1 116 ? -5.594 4.072 -3.712 1.00 94.56 116 MET A N 1
ATOM 925 C CA . MET A 1 116 ? -5.912 3.614 -2.357 1.00 94.56 116 MET A CA 1
ATOM 926 C C . MET A 1 116 ? -7.098 4.372 -1.747 1.00 94.56 116 MET A C 1
ATOM 928 O O . MET A 1 116 ? -7.946 3.768 -1.094 1.00 94.56 116 MET A O 1
ATOM 932 N N . LYS A 1 117 ? -7.200 5.688 -1.972 1.00 95.88 117 LYS A N 1
ATOM 933 C CA . LYS A 1 117 ? -8.343 6.501 -1.520 1.00 95.88 117 LYS A CA 1
ATOM 934 C C . LYS A 1 117 ? -9.648 6.127 -2.205 1.00 95.88 117 LYS A C 1
ATOM 936 O O . LYS A 1 117 ? -10.695 6.165 -1.561 1.00 95.88 117 LYS A O 1
ATOM 941 N N . ASP A 1 118 ? -9.585 5.790 -3.483 1.00 96.38 118 ASP A N 1
ATOM 942 C CA . ASP A 1 118 ? -10.755 5.378 -4.245 1.00 96.38 118 ASP A CA 1
ATOM 943 C C . ASP A 1 118 ? -11.175 3.949 -3.865 1.00 96.38 118 ASP A C 1
ATOM 945 O O . ASP A 1 118 ? -12.351 3.728 -3.592 1.00 96.38 118 ASP A O 1
ATOM 949 N N . LEU A 1 119 ? -1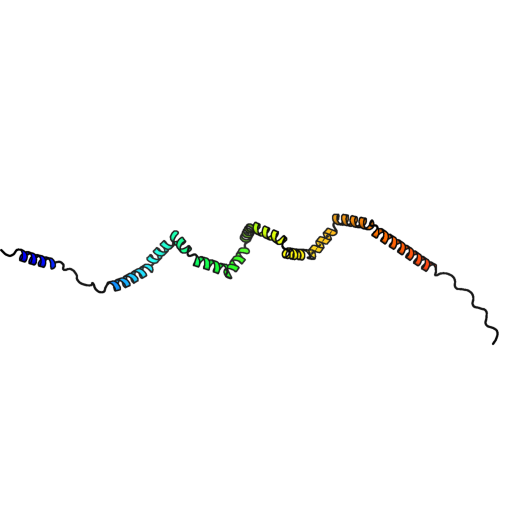0.223 3.025 -3.683 1.00 95.81 119 LEU A N 1
ATOM 950 C CA . LEU A 1 119 ? -10.477 1.677 -3.159 1.00 95.81 119 LEU A CA 1
ATOM 951 C C . LEU A 1 119 ? -11.083 1.698 -1.753 1.00 95.81 119 LEU A C 1
ATOM 953 O O . LEU A 1 119 ? -11.957 0.902 -1.454 1.00 95.81 119 LEU A O 1
ATOM 957 N N . MET A 1 120 ? -10.716 2.639 -0.881 1.00 93.25 120 MET A N 1
ATOM 958 C CA . MET A 1 120 ? -11.375 2.758 0.430 1.00 93.25 120 MET A CA 1
ATOM 959 C C . MET A 1 120 ? -12.882 3.040 0.345 1.00 93.25 120 MET A C 1
ATOM 961 O O . MET A 1 120 ? -13.585 2.829 1.331 1.00 93.25 120 MET A O 1
ATOM 965 N N . LYS A 1 121 ? -13.388 3.526 -0.791 1.00 95.12 121 LYS A N 1
ATOM 966 C CA . LYS A 1 121 ? -14.823 3.741 -1.031 1.00 95.12 121 LYS A CA 1
ATOM 967 C C . LYS A 1 121 ? -15.484 2.547 -1.721 1.00 95.12 121 LYS A C 1
ATOM 969 O O . LYS A 1 121 ? -16.706 2.519 -1.818 1.00 95.12 121 LYS A O 1
ATOM 974 N N . ASP A 1 122 ? -14.688 1.601 -2.207 1.00 97.44 122 ASP A N 1
ATOM 975 C CA . ASP A 1 122 ? -15.156 0.405 -2.888 1.00 97.44 122 ASP A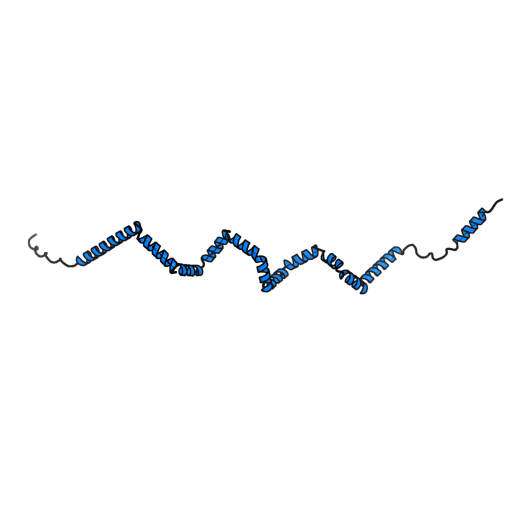 CA 1
ATOM 976 C C . ASP A 1 122 ? -15.654 -0.645 -1.869 1.00 97.44 122 ASP A C 1
ATOM 978 O O . ASP A 1 122 ? -14.932 -0.957 -0.914 1.00 97.44 122 ASP A O 1
ATOM 982 N N . PRO A 1 123 ? -16.873 -1.196 -2.033 1.00 96.12 123 PRO A N 1
ATOM 983 C CA . PRO A 1 123 ? -17.440 -2.158 -1.088 1.00 96.12 123 PRO A CA 1
ATOM 984 C C . PRO A 1 123 ? -16.625 -3.448 -0.940 1.00 96.12 123 PRO A C 1
ATOM 986 O O . PRO A 1 123 ? -16.501 -3.966 0.172 1.00 96.12 123 PRO A O 1
ATOM 989 N N . ASP A 1 124 ? -16.046 -3.960 -2.028 1.00 96.12 124 ASP A N 1
ATOM 990 C CA . ASP A 1 124 ? -15.294 -5.216 -2.003 1.00 96.12 124 ASP A CA 1
ATOM 991 C C . ASP A 1 124 ? -13.962 -5.027 -1.273 1.00 96.12 124 ASP A C 1
ATOM 993 O O . ASP A 1 124 ? -13.570 -5.845 -0.430 1.00 96.12 124 ASP A O 1
ATOM 997 N N . TYR A 1 125 ? -13.289 -3.902 -1.521 1.00 95.75 125 TYR A N 1
ATOM 998 C CA . TYR A 1 125 ? -12.088 -3.539 -0.775 1.00 95.75 125 TYR A CA 1
ATOM 999 C C . TYR A 1 125 ? -12.389 -3.298 0.711 1.00 95.75 125 TYR A C 1
ATOM 1001 O O . TYR A 1 125 ? -11.655 -3.784 1.574 1.00 95.75 125 TYR A O 1
ATOM 1009 N N . GLN A 1 126 ? -13.489 -2.614 1.043 1.00 93.25 126 GLN A N 1
ATOM 1010 C CA . GLN A 1 126 ? -13.929 -2.453 2.433 1.00 93.25 126 GLN A CA 1
ATOM 1011 C C . GLN A 1 126 ? -14.190 -3.803 3.109 1.00 93.25 126 GLN A C 1
ATOM 1013 O O . GLN A 1 126 ? -13.765 -4.006 4.248 1.00 93.25 126 GLN A O 1
ATOM 1018 N N . ALA A 1 127 ? -14.829 -4.750 2.417 1.00 95.44 127 ALA A N 1
ATOM 1019 C CA . ALA A 1 127 ? -15.054 -6.098 2.932 1.00 95.44 127 ALA A CA 1
ATOM 1020 C C . ALA A 1 127 ? -13.734 -6.835 3.209 1.00 95.44 127 ALA A C 1
ATOM 1022 O O . ALA A 1 127 ? -13.572 -7.452 4.268 1.00 95.44 127 ALA A O 1
ATOM 1023 N N . ALA A 1 128 ? -12.756 -6.720 2.308 1.00 93.88 128 ALA A N 1
ATOM 1024 C CA . ALA A 1 128 ? -11.422 -7.273 2.519 1.00 93.88 128 ALA A CA 1
ATOM 1025 C C . ALA A 1 128 ? -10.721 -6.639 3.735 1.00 93.88 128 ALA A C 1
ATOM 1027 O O . ALA A 1 128 ? -10.152 -7.356 4.561 1.00 93.88 128 ALA A O 1
ATOM 1028 N N . VAL A 1 129 ? -10.810 -5.316 3.899 1.00 92.62 129 VAL A N 1
ATOM 1029 C CA . VAL A 1 129 ? -10.257 -4.604 5.064 1.00 92.62 129 VAL A CA 1
ATOM 1030 C C . VAL A 1 129 ? -10.951 -5.026 6.362 1.00 92.62 129 VAL A C 1
ATOM 1032 O O . VAL A 1 129 ? -10.275 -5.288 7.356 1.00 92.62 129 VAL A O 1
ATOM 1035 N N . MET A 1 130 ? -12.278 -5.177 6.367 1.00 90.94 1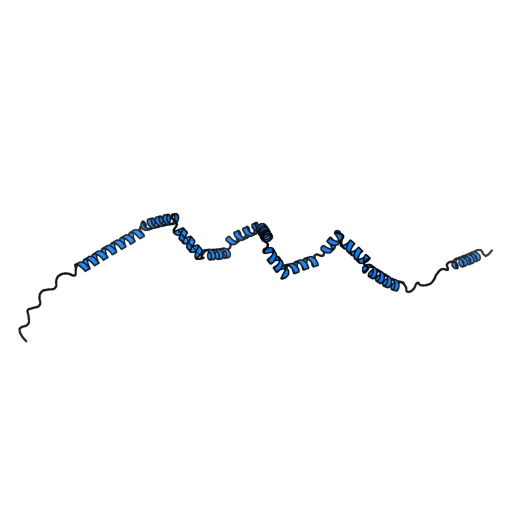30 MET A N 1
ATOM 1036 C CA . MET A 1 130 ? -13.017 -5.671 7.534 1.00 90.94 130 MET A CA 1
ATOM 1037 C C . MET A 1 130 ? -12.576 -7.083 7.929 1.00 90.94 130 MET A C 1
ATOM 1039 O O . MET A 1 130 ? -12.369 -7.357 9.110 1.00 90.94 130 MET A O 1
ATOM 1043 N N . LYS A 1 131 ? -12.336 -7.962 6.952 1.00 92.00 131 LYS A N 1
ATOM 1044 C CA . LYS A 1 131 ? -11.794 -9.302 7.210 1.00 92.00 131 LYS A CA 1
ATOM 1045 C C . LYS A 1 131 ? -10.401 -9.251 7.849 1.00 92.00 131 LYS A C 1
ATOM 1047 O O . LYS A 1 131 ? -10.102 -10.063 8.721 1.00 92.00 131 LYS A O 1
ATOM 1052 N N . ILE A 1 132 ? -9.560 -8.288 7.462 1.00 89.62 132 ILE A N 1
ATOM 1053 C CA . ILE A 1 132 ? -8.254 -8.059 8.103 1.00 89.62 132 ILE A CA 1
ATOM 1054 C C . ILE A 1 132 ? -8.439 -7.591 9.555 1.00 89.62 132 ILE A C 1
ATOM 1056 O O . ILE A 1 132 ? -7.737 -8.070 10.446 1.00 89.62 132 ILE A O 1
ATOM 1060 N N . MET A 1 133 ? -9.400 -6.699 9.816 1.00 86.94 133 MET A N 1
ATOM 1061 C CA . MET A 1 133 ? -9.699 -6.210 11.170 1.00 86.94 133 MET A CA 1
ATOM 1062 C C . MET A 1 133 ? -10.251 -7.291 12.106 1.00 86.94 133 MET A C 1
ATOM 1064 O O . MET A 1 133 ? -10.034 -7.216 13.310 1.00 86.94 133 MET A O 1
ATOM 1068 N N . GLN A 1 134 ? -10.907 -8.319 11.569 1.00 88.81 134 GLN A N 1
ATOM 1069 C CA . GLN A 1 134 ? -11.399 -9.473 12.332 1.00 88.81 134 GLN A CA 1
ATOM 1070 C C . GLN A 1 134 ? -10.293 -10.460 12.746 1.00 88.81 134 GLN A C 1
ATOM 1072 O O . GLN A 1 134 ? -10.581 -11.506 13.327 1.00 88.81 134 GLN A O 1
ATOM 1077 N N . ASN A 1 135 ? -9.021 -10.163 12.464 1.00 91.00 135 ASN A N 1
ATOM 1078 C CA . ASN A 1 135 ? -7.918 -10.991 12.935 1.00 91.00 135 ASN A CA 1
ATOM 1079 C C . ASN A 1 135 ? -7.903 -11.057 14.483 1.00 91.00 135 ASN A C 1
ATOM 1081 O O . ASN A 1 135 ? -7.972 -10.007 15.127 1.00 91.00 135 ASN A O 1
ATOM 1085 N N . PRO A 1 136 ? -7.731 -12.244 15.099 1.00 88.94 136 PRO A N 1
ATOM 1086 C CA . PRO A 1 136 ? -7.680 -12.399 16.556 1.00 88.94 136 PRO A CA 1
ATOM 1087 C C . PRO A 1 136 ? -6.711 -11.448 17.272 1.00 88.94 136 PRO A C 1
ATOM 1089 O O . PRO A 1 136 ? -7.049 -10.912 18.324 1.00 88.94 136 PRO A O 1
ATOM 1092 N N . LYS A 1 137 ? -5.550 -11.148 16.671 1.00 89.62 137 LYS A N 1
ATOM 1093 C CA . LYS A 1 137 ? -4.579 -10.194 17.239 1.00 89.62 137 LYS A CA 1
ATOM 1094 C C . LYS A 1 137 ? -5.133 -8.771 17.336 1.00 89.62 137 LYS A C 1
ATOM 1096 O O . LYS A 1 137 ? -4.797 -8.041 18.264 1.00 89.62 137 LYS A O 1
ATOM 1101 N N . MET A 1 138 ? -5.983 -8.366 16.391 1.00 87.75 138 MET A N 1
ATOM 1102 C CA . MET A 1 138 ? -6.681 -7.080 16.481 1.00 87.75 138 MET A CA 1
ATOM 1103 C C . MET A 1 138 ? -7.779 -7.116 17.542 1.00 87.75 138 MET A C 1
ATOM 1105 O O . MET A 1 138 ? -7.958 -6.128 18.250 1.00 87.75 138 MET A O 1
ATOM 1109 N N . GLY A 1 139 ? -8.445 -8.260 17.719 1.00 86.12 139 GLY A N 1
ATOM 1110 C CA . GLY A 1 139 ? -9.374 -8.485 18.827 1.00 86.12 139 GLY A CA 1
ATOM 1111 C C . GLY A 1 139 ? -8.713 -8.305 20.197 1.00 86.12 139 GLY A C 1
ATOM 1112 O O . GLY A 1 139 ? -9.250 -7.596 21.043 1.00 86.12 139 GLY A O 1
ATOM 1113 N N . GLU A 1 140 ? -7.515 -8.859 20.400 1.00 90.69 140 GLU A N 1
ATOM 1114 C CA . GLU A 1 140 ? -6.736 -8.672 21.635 1.00 90.69 140 GLU A CA 1
ATOM 1115 C C . GLU A 1 140 ? -6.420 -7.193 21.899 1.00 90.69 140 GLU A C 1
ATOM 1117 O O . GLU A 1 140 ? -6.636 -6.697 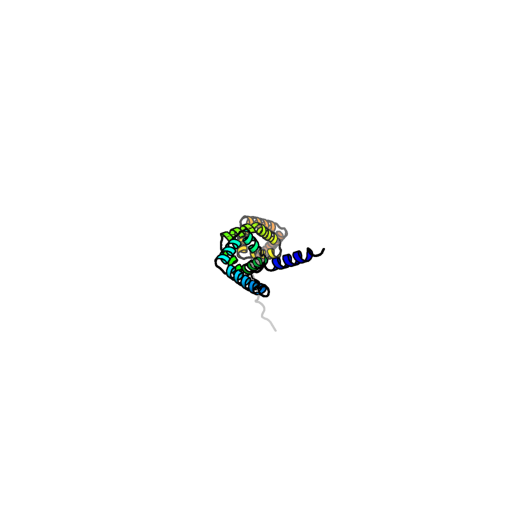23.005 1.00 90.69 140 GLU A O 1
ATOM 1122 N N . LYS A 1 141 ? -5.987 -6.450 20.872 1.00 89.06 141 LYS A N 1
ATOM 1123 C CA . LYS A 1 141 ? -5.731 -5.005 20.995 1.00 89.06 141 LYS A CA 1
ATOM 1124 C C . LYS A 1 141 ? -6.989 -4.191 21.259 1.00 89.06 141 LYS A C 1
ATOM 1126 O O . LYS A 1 141 ? -6.946 -3.231 22.030 1.00 89.06 141 LYS A O 1
ATOM 1131 N N . LEU A 1 142 ? -8.118 -4.589 20.683 1.00 88.25 142 LEU A N 1
ATOM 1132 C CA . LEU A 1 142 ? -9.401 -3.971 20.985 1.00 88.25 142 LEU A CA 1
ATOM 1133 C C . LEU A 1 142 ? -9.832 -4.255 22.432 1.00 88.25 142 LEU A C 1
ATOM 1135 O O . LEU A 1 142 ? -10.316 -3.351 23.108 1.00 88.25 142 LEU A O 1
ATOM 1139 N N . LEU A 1 143 ? -9.602 -5.467 22.945 1.00 88.31 143 LEU A N 1
ATOM 1140 C CA . LEU A 1 143 ? -9.871 -5.814 24.344 1.00 88.31 143 LEU A CA 1
ATOM 1141 C C . LEU A 1 143 ? -8.973 -5.047 25.320 1.00 88.31 143 LEU A C 1
ATOM 1143 O O . LEU A 1 143 ? -9.456 -4.597 26.359 1.00 88.31 143 LEU A O 1
ATOM 1147 N N . GLU A 1 144 ? -7.692 -4.854 25.001 1.00 92.56 144 GLU A N 1
ATOM 1148 C CA . GLU A 1 144 ? -6.806 -3.970 25.770 1.00 92.56 144 GLU A CA 1
ATOM 1149 C C . GLU A 1 144 ? -7.375 -2.540 25.825 1.00 92.56 144 GLU A C 1
ATOM 1151 O O . GLU A 1 144 ? -7.427 -1.933 26.897 1.00 92.56 144 GLU A O 1
ATOM 1156 N N . LEU A 1 145 ? -7.878 -2.024 24.695 1.00 91.62 145 LEU A N 1
ATOM 1157 C CA . LEU A 1 145 ? -8.484 -0.693 24.619 1.00 91.62 145 LEU A CA 1
ATOM 1158 C C . LEU A 1 145 ? -9.787 -0.594 25.424 1.00 91.62 145 LEU A C 1
ATOM 1160 O O . LEU A 1 145 ? -9.969 0.373 26.161 1.00 91.62 145 LEU A O 1
ATOM 1164 N N . VAL A 1 146 ? -10.675 -1.587 25.346 1.00 90.56 146 VAL A N 1
ATOM 1165 C CA . VAL A 1 146 ? -11.910 -1.628 26.153 1.00 90.56 146 VAL A CA 1
ATOM 1166 C C . VAL A 1 146 ? -11.594 -1.687 27.650 1.00 90.56 146 VAL A C 1
ATOM 1168 O O . VAL A 1 146 ? -12.303 -1.111 28.474 1.00 90.56 146 VAL A O 1
ATOM 1171 N N . ASN A 1 147 ? -10.484 -2.328 28.013 1.00 89.88 147 ASN A N 1
ATOM 1172 C CA . ASN A 1 147 ? -10.000 -2.371 29.387 1.00 89.88 147 ASN A CA 1
ATOM 1173 C C . ASN A 1 147 ? -9.262 -1.104 29.837 1.00 89.88 147 ASN A C 1
ATOM 1175 O O . ASN A 1 147 ? -8.933 -0.997 31.022 1.00 89.88 147 ASN A O 1
ATOM 1179 N N . SER A 1 148 ? -9.025 -0.140 28.947 1.00 93.81 148 SER A N 1
ATOM 1180 C CA . SER A 1 148 ? -8.375 1.120 29.297 1.00 93.81 148 SER A CA 1
ATOM 1181 C C . SER A 1 148 ? -9.223 1.957 30.264 1.00 93.81 148 SER A C 1
ATOM 1183 O O . SER A 1 148 ? -10.453 1.882 30.292 1.00 93.81 148 SER A O 1
ATOM 1185 N N . GLN A 1 149 ? -8.558 2.785 31.074 1.00 93.31 149 GLN A N 1
ATOM 1186 C CA . GLN A 1 149 ? -9.218 3.629 32.079 1.00 93.31 149 GLN A CA 1
ATOM 1187 C C . GLN A 1 149 ? -10.318 4.546 31.502 1.00 93.31 149 GLN A C 1
ATOM 1189 O O . GLN A 1 149 ? -11.385 4.613 32.117 1.00 93.31 149 GLN A O 1
ATOM 1194 N N . PRO A 1 150 ? -10.137 5.212 30.339 1.00 92.62 150 PRO A N 1
ATOM 1195 C CA . PRO A 1 150 ? -11.186 6.048 29.752 1.00 92.62 150 PRO A CA 1
ATOM 1196 C C . PRO A 1 150 ? -12.449 5.258 29.400 1.00 92.62 150 PRO A C 1
ATOM 1198 O O . PRO A 1 150 ? -13.547 5.657 29.780 1.00 92.62 150 PRO A O 1
ATOM 1201 N N . VAL A 1 151 ? -12.299 4.098 28.748 1.00 92.31 151 VAL A N 1
ATOM 1202 C CA . VAL A 1 151 ? -13.446 3.262 28.361 1.00 92.31 151 VAL A CA 1
ATOM 1203 C C . VAL A 1 151 ? -14.117 2.662 29.592 1.00 92.31 151 VAL A C 1
ATOM 1205 O O . VAL A 1 151 ? -15.340 2.674 29.692 1.00 92.31 151 VAL A O 1
ATOM 1208 N N . ARG A 1 152 ? -13.341 2.226 30.593 1.00 91.88 152 ARG A N 1
ATOM 1209 C CA . ARG A 1 152 ? -13.892 1.763 31.876 1.00 91.88 152 ARG A CA 1
ATOM 1210 C C . ARG A 1 152 ? -14.690 2.845 32.600 1.00 91.88 152 ARG A C 1
ATOM 1212 O O . ARG A 1 152 ? -15.667 2.511 33.264 1.00 91.88 152 ARG A O 1
ATOM 1219 N N . LYS A 1 153 ? -14.294 4.118 32.507 1.00 95.12 153 LYS A N 1
ATOM 1220 C CA . LYS A 1 153 ? -15.039 5.233 33.111 1.00 95.12 153 LYS A CA 1
ATOM 1221 C C . LYS A 1 153 ? -16.403 5.413 32.447 1.00 95.12 153 LYS A C 1
ATOM 1223 O O . LYS A 1 153 ? -17.402 5.464 33.160 1.00 95.12 153 LYS A O 1
ATOM 1228 N N . GLU A 1 154 ? -16.450 5.445 31.118 1.00 93.75 154 GLU A N 1
ATOM 1229 C CA . GLU A 1 154 ? -17.722 5.519 30.387 1.00 93.75 154 GLU A CA 1
ATOM 1230 C C . GLU A 1 154 ? -18.576 4.271 30.620 1.00 93.75 154 GLU A C 1
ATOM 1232 O O . GLU A 1 154 ? -19.770 4.375 30.872 1.00 93.75 154 GLU A O 1
ATOM 1237 N N . MET A 1 155 ? -17.962 3.088 30.672 1.00 93.12 155 MET A N 1
ATOM 1238 C CA . MET A 1 155 ? -18.677 1.849 30.973 1.00 93.12 155 MET A CA 1
ATOM 1239 C C . MET A 1 155 ? -19.276 1.854 32.386 1.00 93.12 155 MET A C 1
ATOM 1241 O O . MET A 1 155 ? -20.421 1.448 32.562 1.00 93.12 155 MET A O 1
ATOM 1245 N N . LYS A 1 156 ? -18.558 2.376 33.391 1.00 92.81 156 LYS A N 1
ATOM 1246 C CA . LYS A 1 156 ? -19.113 2.595 34.739 1.00 92.81 156 LYS A CA 1
ATOM 1247 C C . LYS A 1 156 ? -20.284 3.572 34.717 1.00 92.81 156 LYS A C 1
ATOM 1249 O O . LYS A 1 156 ? -21.275 3.325 35.392 1.00 92.81 156 LYS A O 1
ATOM 1254 N N . LYS A 1 157 ? -20.180 4.660 33.953 1.00 95.94 157 LYS A N 1
ATOM 1255 C CA . LYS A 1 157 ? -21.252 5.650 33.816 1.00 95.94 157 LYS A CA 1
ATOM 1256 C C . LYS A 1 157 ? -22.511 5.021 33.211 1.00 95.94 157 LYS A C 1
ATOM 1258 O O . LYS A 1 157 ? -23.564 5.099 33.829 1.00 95.94 157 LYS A O 1
ATOM 1263 N N . VAL A 1 158 ? -22.380 4.310 32.090 1.00 95.62 158 VAL A N 1
ATOM 1264 C CA . VAL A 1 158 ? -23.491 3.579 31.454 1.00 95.62 158 VAL A CA 1
ATOM 1265 C C . VAL A 1 158 ? -24.087 2.540 32.406 1.00 95.62 158 VAL A C 1
ATOM 1267 O O . VAL A 1 158 ? -25.304 2.377 32.461 1.00 95.62 158 VAL A O 1
ATOM 1270 N N . MET A 1 159 ? -23.257 1.852 33.196 1.00 93.19 159 MET A N 1
ATOM 1271 C CA . MET A 1 159 ? -23.733 0.882 34.187 1.00 93.19 159 MET A CA 1
ATOM 1272 C C . MET A 1 159 ? -24.550 1.553 35.300 1.00 93.19 159 MET A C 1
ATOM 1274 O O . MET A 1 159 ? -25.608 1.047 35.664 1.00 93.19 159 MET A O 1
ATOM 1278 N N . LEU A 1 160 ? -24.101 2.705 35.809 1.00 93.56 160 LEU A N 1
ATOM 1279 C CA . LEU A 1 160 ? -24.844 3.493 36.796 1.00 93.56 160 LEU A CA 1
ATOM 1280 C C . LEU A 1 160 ? -26.169 4.011 36.220 1.00 93.56 160 LEU A C 1
ATOM 1282 O O . LEU A 1 160 ? -27.208 3.827 36.844 1.00 93.56 160 LEU A O 1
ATOM 1286 N N . GLU A 1 161 ? -26.159 4.556 35.003 1.00 94.81 161 GLU A N 1
ATOM 1287 C CA . GLU A 1 161 ? -27.375 4.986 34.295 1.00 94.81 161 GLU A CA 1
ATOM 1288 C C . GLU A 1 161 ? -28.351 3.816 34.081 1.00 94.81 161 GLU A C 1
ATOM 1290 O O . GLU A 1 161 ? -29.563 3.956 34.246 1.00 94.81 161 GLU A O 1
ATOM 1295 N N . THR A 1 162 ? -27.823 2.624 33.785 1.00 94.44 162 THR A N 1
ATOM 1296 C CA . THR A 1 162 ? -28.622 1.400 33.641 1.00 94.44 162 THR A CA 1
ATOM 1297 C C . THR A 1 162 ? -29.255 0.995 34.970 1.00 94.44 162 THR A C 1
ATOM 1299 O O . THR A 1 162 ? -30.440 0.679 34.996 1.00 94.44 162 THR A O 1
ATOM 1302 N N . PHE A 1 163 ? -28.520 1.056 36.085 1.00 91.81 163 PHE A N 1
ATOM 1303 C CA . PHE A 1 163 ? -29.089 0.829 37.420 1.00 91.81 163 PHE A CA 1
ATOM 1304 C C . PHE A 1 163 ? -30.118 1.883 37.818 1.00 91.81 163 PHE A C 1
ATOM 1306 O O . PHE A 1 163 ? -31.026 1.603 38.599 1.00 91.81 163 PHE A O 1
ATOM 1313 N N . GLU A 1 164 ? -29.994 3.096 37.290 1.00 90.31 164 GLU A N 1
ATOM 1314 C CA . GLU A 1 164 ? -30.952 4.160 37.538 1.00 90.31 164 GLU A CA 1
ATOM 1315 C C . GLU A 1 164 ? -32.245 4.019 36.729 1.00 90.31 164 GLU A C 1
ATOM 1317 O O . GLU A 1 164 ? -33.259 4.613 37.121 1.00 90.31 164 GLU A O 1
ATOM 1322 N N . SER A 1 165 ? -32.235 3.191 35.678 1.00 95.69 165 SER A N 1
ATOM 1323 C CA . SER A 1 165 ? -33.393 2.904 34.835 1.00 95.69 165 SER A CA 1
ATOM 1324 C C . SER A 1 165 ? -34.569 2.355 35.655 1.00 95.69 165 SER A C 1
ATOM 1326 O O . SER A 1 165 ? -34.395 1.387 36.403 1.00 95.69 165 SER A O 1
ATOM 1328 N N . PRO A 1 166 ? -35.792 2.898 35.490 1.00 93.69 166 PRO A N 1
ATOM 1329 C CA . PRO A 1 166 ? -36.980 2.425 36.201 1.00 93.69 166 PRO A CA 1
ATOM 1330 C C . PRO A 1 166 ? -37.239 0.923 36.039 1.00 93.69 166 PRO A C 1
ATOM 1332 O O . PRO A 1 166 ? -37.645 0.264 36.993 1.00 93.69 166 PRO A O 1
ATOM 1335 N N . ILE A 1 167 ? -36.957 0.374 34.853 1.00 93.12 167 ILE A N 1
ATOM 1336 C CA . ILE A 1 167 ? -37.145 -1.051 34.549 1.00 93.12 1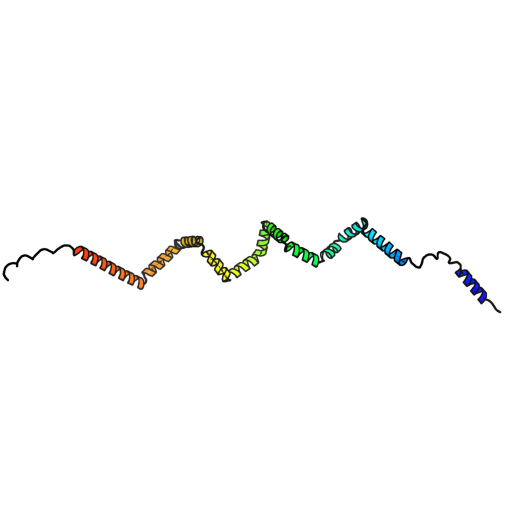67 ILE A CA 1
ATOM 1337 C C . ILE A 1 167 ? -36.179 -1.897 35.383 1.00 93.12 167 ILE A C 1
ATOM 1339 O O . ILE A 1 167 ? -36.590 -2.859 36.028 1.00 93.12 167 ILE A O 1
ATOM 1343 N N . VAL A 1 168 ? -34.906 -1.504 35.422 1.00 93.25 168 VAL A N 1
ATOM 1344 C CA . VAL A 1 168 ? -33.867 -2.227 36.164 1.00 93.25 168 VAL A CA 1
ATOM 1345 C C . VAL A 1 168 ? -34.088 -2.092 37.670 1.00 93.25 168 VAL A C 1
ATOM 1347 O O . VAL A 1 168 ? -34.021 -3.087 38.387 1.00 93.25 168 VAL A O 1
ATOM 1350 N N . LYS A 1 169 ? -34.450 -0.901 38.164 1.00 92.19 169 LYS A N 1
ATOM 1351 C CA . LYS A 1 169 ? -34.830 -0.695 39.573 1.00 92.19 169 LYS A CA 1
ATOM 1352 C C . LYS A 1 169 ? -36.000 -1.579 39.993 1.00 92.19 169 LYS A C 1
ATOM 1354 O O . LYS A 1 169 ? -35.960 -2.153 41.082 1.00 92.19 169 LYS A O 1
ATOM 1359 N N . ALA A 1 170 ? -37.026 -1.700 39.151 1.00 93.69 170 ALA A N 1
ATOM 1360 C CA . ALA A 1 170 ? -38.169 -2.568 39.417 1.00 93.69 170 ALA A CA 1
ATOM 1361 C C . ALA A 1 170 ? -37.748 -4.044 39.478 1.00 93.69 170 ALA A C 1
ATOM 1363 O O . ALA A 1 170 ? -38.092 -4.726 40.440 1.00 93.69 170 ALA A O 1
ATOM 1364 N N . GLN A 1 171 ? -36.932 -4.506 38.523 1.00 91.94 171 GLN A N 1
ATOM 1365 C CA . GLN A 1 171 ? -36.403 -5.875 38.504 1.00 91.94 171 GLN A CA 1
ATOM 1366 C C . GLN A 1 171 ? -35.532 -6.189 39.726 1.00 91.94 171 GLN A C 1
ATOM 1368 O O . GLN A 1 171 ? -35.685 -7.246 40.334 1.00 91.94 171 GLN A O 1
ATOM 1373 N N . ILE A 1 172 ? -34.651 -5.267 40.124 1.00 91.19 172 ILE A N 1
ATOM 1374 C CA . ILE A 1 172 ? -33.829 -5.413 41.335 1.00 91.19 172 ILE A CA 1
ATOM 1375 C C . ILE A 1 172 ? -34.721 -5.463 42.573 1.00 91.19 172 ILE A C 1
ATOM 1377 O O . ILE A 1 172 ? -34.536 -6.321 43.430 1.00 91.19 172 ILE A O 1
ATOM 1381 N N . SER A 1 173 ? -35.721 -4.585 42.656 1.00 88.56 173 SER A N 1
ATOM 1382 C CA . SER A 1 173 ? -36.663 -4.564 43.779 1.00 88.56 173 SER A CA 1
ATOM 1383 C C . SER A 1 173 ? -37.474 -5.859 43.872 1.00 88.56 173 SER A C 1
ATOM 1385 O O . SER A 1 173 ? -37.734 -6.342 44.970 1.00 88.56 173 SER A O 1
ATOM 1387 N N . GLU A 1 174 ? -37.874 -6.435 42.738 1.00 92.69 174 GLU A N 1
ATOM 1388 C CA . GLU A 1 174 ? -38.568 -7.723 42.686 1.00 92.69 174 GLU A CA 1
ATOM 1389 C C . GLU A 1 174 ? -37.648 -8.881 43.095 1.00 92.69 174 GLU A C 1
ATOM 1391 O O . GLU A 1 174 ? -38.052 -9.716 43.903 1.00 92.69 174 GLU A O 1
ATOM 1396 N N . MET A 1 175 ? -36.401 -8.903 42.610 1.00 89.38 175 MET A N 1
ATOM 1397 C CA . MET A 1 175 ? -35.397 -9.890 43.026 1.00 89.38 175 MET A CA 1
ATOM 1398 C C . MET A 1 175 ? -35.119 -9.828 44.529 1.00 89.38 175 MET A C 1
ATOM 1400 O O . MET A 1 175 ? -35.118 -10.866 45.181 1.00 89.38 175 MET A O 1
ATOM 1404 N N . LEU A 1 176 ? -34.947 -8.631 45.097 1.00 90.44 176 LEU A N 1
ATOM 1405 C CA . LEU A 1 176 ? -34.732 -8.457 46.537 1.00 90.44 176 LEU A CA 1
ATOM 1406 C C . LEU A 1 176 ? -35.930 -8.946 47.356 1.00 90.44 176 LEU A C 1
ATOM 1408 O O . LEU A 1 176 ? -35.750 -9.581 48.390 1.00 90.44 176 LEU A O 1
ATOM 1412 N N . LYS A 1 177 ? -37.158 -8.694 46.884 1.00 92.19 177 LYS A N 1
ATOM 1413 C CA . LYS A 1 177 ? -38.370 -9.216 47.529 1.00 92.19 177 LYS A CA 1
ATOM 1414 C C . LYS A 1 177 ? -38.431 -10.741 47.483 1.00 92.19 177 LYS A C 1
ATOM 1416 O O . LYS A 1 177 ? -38.800 -11.332 48.492 1.00 92.19 177 LYS A O 1
ATOM 1421 N N . LYS A 1 178 ? -38.081 -11.362 46.350 1.00 92.31 178 LYS A N 1
ATOM 1422 C CA . LYS A 1 178 ? -38.038 -12.827 46.208 1.00 92.31 178 LYS A CA 1
ATOM 1423 C C . LYS A 1 178 ? -36.979 -13.449 47.112 1.00 92.31 178 LYS A C 1
ATOM 1425 O O . LYS A 1 178 ? -37.325 -14.329 47.884 1.00 92.31 178 LYS A O 1
ATOM 1430 N N . ALA A 1 179 ? -35.755 -12.923 47.105 1.00 89.56 179 ALA A N 1
ATOM 1431 C CA . ALA A 1 179 ? -34.678 -13.402 47.972 1.00 89.56 179 ALA A CA 1
ATOM 1432 C C . ALA A 1 179 ? -35.043 -13.290 49.462 1.00 89.56 179 ALA A C 1
ATOM 1434 O O . ALA A 1 179 ? -34.817 -14.220 50.225 1.00 89.56 179 ALA A O 1
ATOM 1435 N N . ALA A 1 180 ? -35.680 -12.187 49.872 1.00 87.06 180 ALA A N 1
ATOM 1436 C CA . ALA A 1 180 ? -36.158 -12.035 51.244 1.00 87.06 180 ALA A CA 1
ATOM 1437 C C . ALA A 1 180 ? -37.271 -13.036 51.603 1.00 87.06 180 ALA A C 1
ATOM 1439 O O . ALA A 1 180 ? -37.306 -13.517 52.731 1.00 87.06 180 ALA A O 1
ATOM 1440 N N . HIS A 1 181 ? -38.177 -13.361 50.672 1.00 84.19 181 HIS A N 1
ATOM 1441 C CA . HIS A 1 181 ? -39.185 -14.404 50.902 1.00 84.19 181 HIS A CA 1
ATOM 1442 C C . HIS A 1 181 ? -38.541 -15.790 50.989 1.00 84.19 181 HIS A C 1
ATOM 1444 O O . HIS A 1 181 ? -38.868 -16.532 51.904 1.00 84.19 181 HIS A O 1
ATOM 1450 N N . GLU A 1 182 ? -37.587 -16.109 50.111 1.00 84.25 182 GLU A N 1
ATOM 1451 C CA . GLU A 1 182 ? -36.853 -17.380 50.135 1.00 84.25 182 GLU A CA 1
ATOM 1452 C C . GLU A 1 182 ? -36.043 -17.554 51.429 1.00 84.25 182 GLU A C 1
ATOM 1454 O O . GLU A 1 182 ? -36.100 -18.618 52.037 1.00 84.25 182 GLU A O 1
ATOM 1459 N N . GLU A 1 183 ? -35.362 -16.514 51.922 1.00 77.69 183 GLU A N 1
ATOM 1460 C CA . GLU A 1 183 ? -34.663 -16.568 53.216 1.00 77.69 183 GLU A CA 1
ATOM 1461 C C . GLU A 1 183 ? -35.627 -16.748 54.398 1.00 77.69 183 GLU A C 1
ATOM 1463 O O . GLU A 1 183 ? -35.311 -17.460 55.354 1.00 77.69 183 GLU A O 1
ATOM 1468 N N . ILE A 1 184 ? -36.806 -16.117 54.355 1.00 75.75 184 ILE A N 1
ATOM 1469 C CA . ILE A 1 184 ? -37.835 -16.286 55.387 1.00 75.75 184 ILE A CA 1
ATOM 1470 C C . ILE A 1 184 ? -38.418 -17.701 55.327 1.00 75.75 184 ILE A C 1
ATOM 1472 O O . ILE A 1 184 ? -38.542 -18.334 56.373 1.00 75.75 184 ILE A O 1
ATOM 1476 N N . ASP A 1 185 ? -38.716 -18.226 54.141 1.00 72.69 185 ASP A N 1
ATOM 1477 C CA . ASP A 1 185 ? -39.234 -19.582 53.953 1.00 72.69 185 ASP A CA 1
ATOM 1478 C C . ASP A 1 185 ? -38.192 -20.642 54.354 1.00 72.69 185 ASP A C 1
ATOM 1480 O O . ASP A 1 185 ? -38.530 -21.612 55.038 1.00 72.69 185 ASP A O 1
ATOM 1484 N N . GLU A 1 186 ? -36.903 -20.432 54.056 1.00 68.94 186 GLU A N 1
ATOM 1485 C CA . GLU A 1 186 ? -35.809 -21.277 54.554 1.00 68.94 186 GLU A CA 1
ATOM 1486 C C . GLU A 1 186 ? -35.642 -21.179 56.078 1.00 68.94 186 GLU A C 1
ATOM 1488 O O . GLU A 1 186 ? -35.422 -22.195 56.750 1.00 68.94 186 GLU A O 1
ATOM 1493 N N . ALA A 1 187 ? -35.770 -19.982 56.659 1.00 65.81 187 ALA A N 1
ATOM 1494 C CA . ALA A 1 187 ? -35.697 -19.785 58.103 1.00 65.81 187 ALA A CA 1
ATOM 1495 C C . ALA A 1 187 ? -36.892 -20.426 58.827 1.00 65.81 187 ALA A C 1
ATOM 1497 O O . ALA A 1 187 ? -36.707 -21.038 59.880 1.00 65.81 187 ALA A O 1
ATOM 1498 N N . VAL A 1 188 ? -38.099 -20.350 58.260 1.00 59.88 188 VAL A N 1
ATOM 1499 C CA . VAL A 1 188 ? -39.315 -20.996 58.781 1.00 59.88 188 VAL A CA 1
ATOM 1500 C C . VAL A 1 188 ? -39.226 -22.516 58.621 1.00 59.88 188 VAL A C 1
ATOM 1502 O O . VAL A 1 188 ? -39.526 -23.242 59.570 1.00 59.88 188 VAL A O 1
ATOM 1505 N N . SER A 1 189 ? -38.700 -23.018 57.498 1.00 57.75 189 SER A N 1
ATOM 1506 C CA . SER A 1 189 ? -38.492 -24.454 57.285 1.00 57.75 189 SER A CA 1
ATOM 1507 C C . SER A 1 189 ? -37.383 -25.042 58.172 1.00 57.75 189 SER A C 1
ATOM 1509 O O . SER A 1 189 ? -37.463 -26.215 58.535 1.00 57.75 189 SER A O 1
ATOM 1511 N N . LYS A 1 190 ? -36.377 -24.253 58.588 1.00 55.00 190 LYS A N 1
ATOM 1512 C CA . LYS A 1 190 ? -35.371 -24.669 59.591 1.00 55.00 190 LYS A CA 1
ATOM 1513 C C . LYS A 1 190 ? -35.843 -24.539 61.042 1.00 55.00 190 LYS A C 1
ATOM 1515 O O . LYS A 1 190 ? -35.336 -25.264 61.894 1.00 55.00 190 LYS A O 1
ATOM 1520 N N . LYS A 1 191 ? -36.800 -23.653 61.349 1.00 49.41 191 LYS A N 1
ATOM 1521 C CA . LYS A 1 191 ? -37.349 -23.485 62.712 1.00 49.41 191 LYS A CA 1
ATOM 1522 C C . LYS A 1 191 ? -38.579 -24.355 63.003 1.00 49.41 191 LYS A C 1
ATOM 1524 O O . LYS A 1 191 ? -38.907 -24.534 64.170 1.00 49.41 191 LYS A O 1
ATOM 1529 N N . GLY A 1 192 ? -39.227 -24.920 61.982 1.00 47.12 192 GLY A N 1
ATOM 1530 C CA . GLY A 1 192 ? -40.415 -25.779 62.116 1.00 47.12 192 GLY A CA 1
ATOM 1531 C C . GLY A 1 192 ? -40.153 -27.274 62.360 1.00 47.12 192 GLY A C 1
ATOM 1532 O O . GLY A 1 192 ? -41.105 -28.036 62.480 1.00 47.12 192 GLY A O 1
ATOM 1533 N N . GLY A 1 193 ? -38.892 -27.717 62.434 1.00 43.25 193 GLY A N 1
ATOM 1534 C CA . GLY A 1 193 ? -38.527 -29.141 62.533 1.00 43.25 193 GLY A CA 1
ATOM 1535 C C . GLY A 1 193 ? -38.295 -29.696 63.945 1.00 43.25 193 GLY A C 1
ATOM 1536 O O . GLY A 1 193 ? -37.737 -30.782 64.071 1.00 43.25 193 GLY A O 1
ATOM 1537 N N . GLY A 1 194 ? -38.658 -28.974 65.010 1.00 45.97 194 GLY A N 1
ATOM 1538 C CA . GLY A 1 194 ? -38.351 -29.384 66.383 1.00 45.97 194 GLY A CA 1
ATOM 1539 C C . GLY A 1 194 ? -39.480 -29.116 67.368 1.00 45.97 194 GLY A C 1
ATOM 1540 O O . GLY A 1 194 ? -39.478 -28.082 68.026 1.00 45.97 194 GLY A O 1
ATOM 1541 N N . GLY A 1 195 ? -40.400 -30.073 67.511 1.00 40.94 195 GLY A N 1
ATOM 1542 C CA . GLY A 1 195 ? -41.264 -30.166 68.690 1.00 40.94 195 GLY A CA 1
ATOM 1543 C C . GLY A 1 195 ? -42.704 -30.574 68.398 1.00 40.94 195 GLY A C 1
ATOM 1544 O O . GLY A 1 195 ? -43.481 -29.771 67.894 1.00 40.94 195 GLY A O 1
ATOM 1545 N N . GLY A 1 196 ? -43.067 -31.792 68.812 1.00 37.16 196 GLY A N 1
ATOM 1546 C CA . GLY A 1 196 ? -44.461 -32.178 69.051 1.00 37.16 196 GLY A CA 1
ATOM 1547 C C . GLY A 1 196 ? -44.863 -33.498 68.404 1.00 37.16 196 GLY A C 1
ATOM 1548 O O . GLY A 1 196 ? -45.477 -33.501 67.343 1.00 37.16 196 GLY A O 1
ATOM 1549 N N . GLY A 1 197 ? -44.543 -34.617 69.054 1.00 38.00 197 GLY A N 1
ATOM 1550 C CA . GLY A 1 197 ? -44.939 -35.945 68.593 1.00 38.00 197 GLY A CA 1
ATOM 1551 C C . GLY A 1 197 ? -44.855 -37.010 69.680 1.00 38.00 197 GLY A C 1
ATOM 1552 O O . GLY A 1 197 ? -44.273 -38.058 69.439 1.00 38.00 197 GLY A O 1
ATOM 1553 N N . GLU A 1 198 ? -45.406 -36.745 70.864 1.00 36.34 198 GLU A N 1
ATOM 1554 C CA . GLU A 1 198 ? -45.650 -37.774 71.879 1.00 36.34 198 GLU A CA 1
ATOM 1555 C C . GLU A 1 198 ? -46.884 -37.382 72.697 1.00 36.34 198 GLU A C 1
ATOM 1557 O O . GLU A 1 198 ? -46.801 -36.519 73.560 1.00 36.34 198 GLU A O 1
ATOM 1562 N N . GLU A 1 199 ? -48.047 -37.946 72.353 1.00 32.28 199 GLU A N 1
ATOM 1563 C CA . GLU A 1 199 ? -48.991 -38.546 73.307 1.00 32.28 199 GLU A CA 1
ATOM 1564 C C . GLU A 1 199 ? -50.254 -39.078 72.606 1.00 32.28 199 GLU A C 1
ATOM 1566 O O . GLU A 1 199 ? -50.757 -38.504 71.645 1.00 32.28 199 GLU A O 1
ATOM 1571 N N . GLN A 1 200 ? -50.765 -40.176 73.172 1.00 33.28 200 GLN A N 1
ATOM 1572 C CA . GLN A 1 200 ? -52.052 -40.845 72.937 1.00 33.28 200 GLN A CA 1
ATOM 1573 C C . GLN A 1 200 ? -52.148 -41.888 71.812 1.00 33.28 200 GLN A C 1
ATOM 1575 O O . GLN A 1 200 ? -52.765 -41.689 70.768 1.00 33.28 200 GLN A O 1
ATOM 1580 N N . LYS A 1 201 ? -51.718 -43.115 72.148 1.00 34.41 201 LYS A N 1
ATOM 1581 C CA . LYS A 1 201 ? -52.509 -44.314 71.825 1.00 34.41 201 LYS A CA 1
ATOM 1582 C C . LYS A 1 201 ? -52.253 -45.450 72.823 1.00 34.41 201 LYS A C 1
ATOM 1584 O O . LYS A 1 201 ? -51.388 -46.289 72.606 1.00 34.41 201 LYS A O 1
ATOM 1589 N N . ALA A 1 202 ? -53.017 -45.479 73.915 1.00 36.84 202 ALA A N 1
ATOM 1590 C CA . ALA A 1 202 ? -53.119 -46.653 74.783 1.00 36.84 202 ALA A CA 1
ATOM 1591 C C . ALA A 1 202 ? -54.396 -46.618 75.639 1.00 36.84 202 ALA A C 1
ATOM 1593 O O . ALA A 1 202 ? -54.306 -46.473 76.848 1.00 36.84 202 ALA A O 1
ATOM 1594 N N . GLN A 1 203 ? -55.576 -46.760 75.027 1.00 34.12 203 GLN A N 1
ATOM 1595 C CA . GLN A 1 203 ? -56.698 -47.462 75.667 1.00 34.12 203 GLN A CA 1
ATOM 1596 C C . GLN A 1 203 ? -57.810 -47.730 74.650 1.00 34.12 203 GLN A C 1
ATOM 1598 O O . GLN A 1 203 ? -58.535 -46.818 74.289 1.00 34.12 203 GLN A O 1
ATOM 1603 N N . GLU A 1 204 ? -57.884 -48.967 74.154 1.00 35.66 204 GLU A N 1
ATOM 1604 C CA . GLU A 1 204 ? -59.123 -49.730 73.915 1.00 35.66 204 GLU A CA 1
ATOM 1605 C C . GLU A 1 204 ? -58.787 -51.005 73.133 1.00 35.66 204 GLU A C 1
ATOM 1607 O O . GLU A 1 204 ? -58.812 -51.070 71.908 1.00 35.66 204 GLU A O 1
ATOM 1612 N N . SER A 1 205 ? -58.453 -52.053 73.882 1.00 37.88 205 SER A N 1
ATOM 1613 C CA . SER A 1 205 ? -58.658 -53.434 73.456 1.00 37.88 205 SER A CA 1
ATOM 1614 C C . SER A 1 205 ? -59.074 -54.253 74.672 1.00 37.88 205 SER A C 1
ATOM 1616 O O . SER A 1 205 ? -58.258 -54.901 75.320 1.00 37.88 205 SER A O 1
ATOM 1618 N N . SER A 1 206 ? -60.353 -54.175 75.020 1.00 38.72 206 SER A N 1
ATOM 1619 C CA . SER A 1 206 ? -61.098 -55.316 75.552 1.00 38.72 206 SER A CA 1
ATOM 1620 C C . SER A 1 206 ? -62.583 -54.973 75.517 1.00 38.72 206 SER A C 1
ATOM 1622 O O . SER A 1 206 ? -63.011 -54.035 76.183 1.00 38.72 206 SER A O 1
ATOM 1624 N N . THR A 1 207 ? -63.337 -55.711 74.697 1.00 39.25 207 THR A N 1
ATOM 1625 C CA . THR A 1 207 ? -64.684 -56.266 74.960 1.00 39.25 207 THR A CA 1
ATOM 1626 C C . THR A 1 207 ? -65.461 -56.411 73.638 1.00 39.25 207 THR A C 1
ATOM 1628 O O . THR A 1 207 ? -66.103 -55.481 73.170 1.00 39.25 207 THR A O 1
ATOM 1631 N N . THR A 1 208 ? -65.394 -57.635 73.092 1.00 39.59 208 THR A N 1
ATOM 1632 C CA . THR A 1 208 ? -66.543 -58.404 72.565 1.00 39.59 208 THR A CA 1
ATOM 1633 C C . THR A 1 208 ? -67.118 -58.049 71.187 1.00 39.59 208 THR A C 1
ATOM 1635 O O . THR A 1 208 ? -67.995 -57.202 71.080 1.00 39.59 208 THR A O 1
ATOM 1638 N N . GLN A 1 209 ? -66.743 -58.811 70.150 1.00 33.44 209 GLN A N 1
ATOM 1639 C CA . GLN A 1 209 ? -67.482 -59.995 69.661 1.00 33.44 209 GLN A CA 1
ATOM 1640 C C . GLN A 1 209 ? -66.682 -60.743 68.588 1.00 33.44 209 GLN A C 1
ATOM 1642 O O . GLN A 1 209 ? -65.977 -60.070 67.807 1.00 33.44 209 GLN A O 1
#